Protein AF-A0A660Z4I6-F1 (afdb_monomer)

Nearest PDB structures (foldseek):
  5xam-assembly2_B  TM=6.476E-01  e=8.095E-02  Deinococcus radiodurans R1 = ATCC 13939 = DSM 20539
  8jrb-assembly2_B  TM=4.035E-01  e=1.437E+00  Aquifex pyrophilus
  3onq-assembly3_D  TM=4.236E-01  e=2.865E+00  Bifidobacterium adolescentis ATCC 15703
  6xr5-assembly4_F  TM=4.825E-01  e=3.405E+00  Cryptococcus neoformans H99
  8a6x-assembly1_B  TM=2.446E-01  e=5.394E+00  Pseudomonas putida KT2440

Solvent-accessible surface area (backbone atoms only — not comparable to full-atom values): 14074 Å² total; per-residue (Å²): 112,69,68,61,53,52,52,51,52,52,52,52,51,52,51,52,49,49,52,60,63,45,44,29,36,55,51,35,53,52,53,52,53,55,51,52,52,50,50,53,50,50,49,53,47,49,52,70,76,44,76,84,60,53,71,70,58,53,50,54,54,50,49,58,51,50,53,49,57,52,66,72,36,68,63,56,57,58,22,56,73,56,29,78,83,62,49,50,88,72,53,34,54,47,78,48,80,46,71,56,67,54,64,63,49,50,62,69,65,33,49,81,76,47,72,67,54,52,52,49,47,54,50,19,49,58,51,30,72,78,46,76,58,48,46,68,58,47,35,52,51,56,28,55,76,70,73,45,63,53,30,72,36,42,79,43,90,87,53,55,54,70,62,44,49,51,53,53,47,51,54,44,48,50,51,44,53,50,50,51,51,53,51,48,60,54,44,60,75,70,67,53,88,64,68,47,78,42,81,45,81,66,46,31,34,40,39,36,36,36,61,52,88,55,59,68,60,53,48,48,63,73,67,52,79,87,77,86,77,92,71,88,78,79,79,84,91,73,82,79,86,82,130

Mean predicted aligned error: 11.61 Å

Radius of gyration: 27.76 Å; Cα contacts (8 Å, |Δi|>4): 210; chains: 1; bounding box: 56×91×64 Å

Structure (mmCIF, N/CA/C/O backbone):
data_AF-A0A660Z4I6-F1
#
_entry.id   AF-A0A660Z4I6-F1
#
loop_
_atom_site.group_PDB
_atom_site.id
_atom_site.type_symbol
_atom_site.label_atom_id
_atom_site.label_alt_id
_atom_site.label_comp_id
_atom_site.label_asym_id
_atom_site.label_entity_id
_atom_site.label_seq_id
_atom_site.pdbx_PDB_ins_code
_atom_site.Cartn_x
_atom_site.Cartn_y
_atom_site.Cartn_z
_atom_site.occupancy
_atom_site.B_iso_or_equiv
_atom_site.auth_seq_id
_atom_site.auth_comp_id
_atom_site.auth_asym_id
_atom_site.auth_atom_id
_atom_site.pdbx_PDB_model_num
ATOM 1 N N . MET A 1 1 ? 28.008 -49.253 -23.355 1.00 60.81 1 MET A N 1
ATOM 2 C CA . MET A 1 1 ? 27.796 -48.226 -24.412 1.00 60.81 1 MET A CA 1
ATOM 3 C C . MET A 1 1 ? 26.421 -47.552 -24.376 1.00 60.81 1 MET A C 1
ATOM 5 O O . MET A 1 1 ? 26.381 -46.342 -24.562 1.00 60.81 1 MET A O 1
ATOM 9 N N . LYS A 1 2 ? 25.304 -48.267 -24.144 1.00 69.38 2 LYS A N 1
ATOM 10 C CA . LYS A 1 2 ? 23.955 -47.654 -24.099 1.00 69.38 2 LYS A CA 1
ATOM 11 C C . LYS A 1 2 ? 23.787 -46.612 -22.981 1.00 69.38 2 LYS A C 1
ATOM 13 O O . LYS A 1 2 ? 23.269 -45.536 -23.249 1.00 69.38 2 LYS A O 1
ATOM 18 N N . GLU A 1 3 ? 24.310 -46.875 -21.783 1.00 77.38 3 GLU A N 1
ATOM 19 C CA . GLU A 1 3 ? 24.228 -45.926 -20.658 1.00 77.38 3 GLU A CA 1
ATOM 20 C C . GLU A 1 3 ? 24.979 -44.612 -20.910 1.00 77.38 3 GLU A C 1
ATOM 22 O O . GLU A 1 3 ? 24.492 -43.539 -20.565 1.00 77.38 3 GLU A O 1
ATOM 27 N N . PHE A 1 4 ? 26.139 -44.675 -21.569 1.00 78.56 4 PHE A N 1
ATOM 28 C CA . PHE A 1 4 ? 26.930 -43.484 -21.885 1.00 78.56 4 PHE A CA 1
ATOM 29 C C . PHE A 1 4 ? 26.221 -42.593 -22.914 1.00 78.56 4 PHE A C 1
ATOM 31 O O . PHE A 1 4 ? 26.181 -41.377 -22.762 1.00 78.56 4 PHE A O 1
ATOM 38 N N . ARG A 1 5 ? 25.588 -43.201 -23.927 1.00 84.12 5 ARG A N 1
ATOM 39 C CA . ARG A 1 5 ? 24.781 -42.478 -24.923 1.00 84.12 5 ARG A CA 1
ATOM 40 C C . ARG A 1 5 ? 23.538 -41.842 -24.298 1.00 84.12 5 ARG A C 1
ATOM 42 O O . ARG A 1 5 ? 23.217 -40.712 -24.636 1.00 84.12 5 ARG A O 1
ATOM 49 N N . PHE A 1 6 ? 22.884 -42.528 -23.359 1.00 86.25 6 PHE A N 1
ATOM 50 C CA . PHE A 1 6 ? 21.730 -41.985 -22.640 1.00 86.25 6 PHE A CA 1
ATOM 51 C C . PHE A 1 6 ? 22.099 -40.768 -21.778 1.00 86.25 6 PHE A C 1
ATOM 53 O O . PHE A 1 6 ? 21.434 -39.738 -21.856 1.00 86.25 6 PHE A O 1
ATOM 60 N N . ARG A 1 7 ? 23.208 -40.840 -21.026 1.00 86.00 7 ARG A N 1
ATOM 61 C CA . ARG A 1 7 ? 23.727 -39.688 -20.266 1.00 86.00 7 ARG A CA 1
ATOM 62 C C . ARG A 1 7 ? 24.092 -38.517 -21.179 1.00 86.00 7 ARG A C 1
ATOM 64 O O . ARG A 1 7 ? 23.785 -37.378 -20.850 1.00 86.00 7 ARG A O 1
ATOM 71 N N . LEU A 1 8 ? 24.695 -38.792 -22.336 1.00 88.56 8 LEU A N 1
ATOM 72 C CA . LEU A 1 8 ? 25.073 -37.756 -23.297 1.00 88.56 8 LEU A CA 1
ATOM 73 C C . LEU A 1 8 ? 23.845 -37.063 -23.912 1.00 88.56 8 LEU A C 1
ATOM 75 O O . LEU A 1 8 ? 23.830 -35.842 -24.018 1.00 88.56 8 LEU A O 1
ATOM 79 N N . ILE A 1 9 ? 22.788 -37.817 -24.230 1.00 90.69 9 ILE A N 1
ATOM 80 C CA . ILE A 1 9 ? 21.506 -37.260 -24.697 1.00 90.69 9 ILE A CA 1
ATOM 81 C C . ILE A 1 9 ? 20.858 -36.388 -23.614 1.00 90.69 9 ILE A C 1
ATOM 83 O O . ILE A 1 9 ? 20.383 -35.300 -23.926 1.00 90.69 9 ILE A O 1
ATOM 87 N N . LEU A 1 10 ? 20.876 -36.818 -22.347 1.00 91.62 10 LEU A N 1
ATOM 88 C CA . LEU A 1 10 ? 20.351 -36.023 -21.230 1.00 91.62 10 LEU A CA 1
ATOM 89 C C . LEU A 1 10 ? 21.110 -34.706 -21.042 1.00 91.62 10 LEU A C 1
ATOM 91 O O . LEU A 1 10 ? 20.483 -33.665 -20.869 1.00 91.62 10 LEU A O 1
ATOM 95 N N . ILE A 1 11 ? 22.444 -34.736 -21.110 1.00 90.25 11 ILE A N 1
ATOM 96 C CA . ILE A 1 11 ? 23.277 -33.532 -20.981 1.00 90.25 11 ILE A CA 1
ATOM 97 C C . ILE A 1 11 ? 23.000 -32.564 -22.135 1.00 90.25 11 ILE A C 1
ATOM 99 O O . ILE A 1 11 ? 22.763 -31.383 -21.898 1.00 90.25 11 ILE A O 1
ATOM 103 N N . VAL A 1 12 ? 22.972 -33.056 -23.377 1.00 94.00 12 VAL A N 1
ATOM 104 C CA . VAL A 1 12 ? 22.670 -32.219 -24.550 1.00 94.00 12 VAL A CA 1
ATOM 105 C C . VAL A 1 12 ? 21.249 -31.657 -24.472 1.00 94.00 12 VAL A C 1
ATOM 107 O O . VAL A 1 12 ? 21.050 -30.479 -24.758 1.00 94.00 12 VAL A O 1
ATOM 110 N N . GLY A 1 13 ? 20.276 -32.455 -24.025 1.00 94.62 13 GLY A N 1
ATOM 111 C CA . GLY A 1 13 ? 18.904 -32.001 -23.796 1.00 94.62 13 GLY A CA 1
ATOM 112 C C . GLY A 1 13 ? 18.814 -30.901 -22.736 1.00 94.62 13 GLY A C 1
ATOM 113 O O . GLY A 1 13 ? 18.145 -29.896 -22.959 1.00 94.62 13 GLY A O 1
ATOM 114 N N . ALA A 1 14 ? 19.535 -31.043 -21.620 1.00 92.69 14 ALA A N 1
ATOM 115 C CA . ALA A 1 14 ? 19.591 -30.029 -20.568 1.00 92.69 14 ALA A CA 1
ATOM 116 C C . ALA A 1 14 ? 20.260 -28.728 -21.046 1.00 92.69 14 ALA A C 1
ATOM 118 O O . ALA A 1 14 ? 19.764 -27.643 -20.750 1.00 92.69 14 ALA A O 1
ATOM 119 N N . ILE A 1 15 ? 21.340 -28.823 -21.831 1.00 93.94 15 ILE A N 1
ATOM 120 C CA . ILE A 1 15 ? 22.010 -27.656 -22.427 1.00 93.94 15 ILE A CA 1
ATOM 121 C C . ILE A 1 15 ? 21.086 -26.956 -23.430 1.00 93.94 15 ILE A C 1
ATOM 123 O O . ILE A 1 15 ? 20.947 -25.735 -23.385 1.00 93.94 15 ILE A O 1
ATOM 127 N N . ALA A 1 16 ? 20.417 -27.710 -24.307 1.00 94.00 16 ALA A N 1
ATOM 128 C CA . ALA A 1 16 ? 19.469 -27.152 -25.269 1.00 94.00 16 ALA A CA 1
ATOM 129 C C . ALA A 1 16 ? 18.295 -26.450 -24.566 1.00 94.00 16 ALA A C 1
ATOM 131 O O . ALA A 1 16 ? 17.907 -25.351 -24.961 1.00 94.00 16 ALA A O 1
ATOM 132 N N . LEU A 1 17 ? 17.777 -27.043 -23.486 1.00 92.56 17 LEU A N 1
ATOM 133 C CA . LEU A 1 17 ? 16.738 -26.437 -22.655 1.00 92.56 17 LEU A CA 1
ATOM 134 C C . LEU A 1 17 ? 17.231 -25.153 -21.972 1.00 92.56 17 LEU A C 1
ATOM 136 O O . LEU A 1 17 ? 16.516 -24.155 -21.969 1.00 92.56 17 LEU A O 1
ATOM 140 N N . ALA A 1 18 ? 18.455 -25.149 -21.438 1.00 90.44 18 ALA A N 1
ATOM 141 C CA . ALA A 1 18 ? 19.042 -23.964 -20.819 1.00 90.44 18 ALA A CA 1
ATOM 142 C C . ALA A 1 18 ? 19.196 -22.814 -21.828 1.00 90.44 18 ALA A C 1
ATOM 144 O O . ALA A 1 18 ? 18.789 -21.691 -21.538 1.00 90.44 18 ALA A O 1
ATOM 145 N N . ILE A 1 19 ? 19.706 -23.096 -23.034 1.00 93.06 19 ILE A N 1
ATOM 146 C CA . ILE A 1 19 ? 19.814 -22.105 -24.118 1.00 93.06 19 ILE A CA 1
ATOM 147 C C . ILE A 1 19 ? 18.428 -21.570 -24.495 1.00 93.06 19 ILE A C 1
ATOM 149 O O . ILE A 1 19 ? 18.257 -20.362 -24.650 1.00 93.06 19 ILE A O 1
ATOM 153 N N . TYR A 1 20 ? 17.426 -22.447 -24.593 1.00 91.69 20 TYR A N 1
ATOM 154 C CA . TYR A 1 20 ? 16.050 -22.054 -24.894 1.00 91.69 20 TYR A CA 1
ATOM 155 C C . TYR A 1 20 ? 15.454 -21.124 -23.822 1.00 91.69 20 TYR A C 1
ATOM 157 O O . TYR A 1 20 ? 14.826 -20.122 -24.164 1.00 91.69 20 TYR A O 1
ATOM 165 N N . LEU A 1 21 ? 15.686 -21.412 -22.537 1.00 89.25 21 LEU A N 1
ATOM 166 C CA . LEU A 1 21 ? 15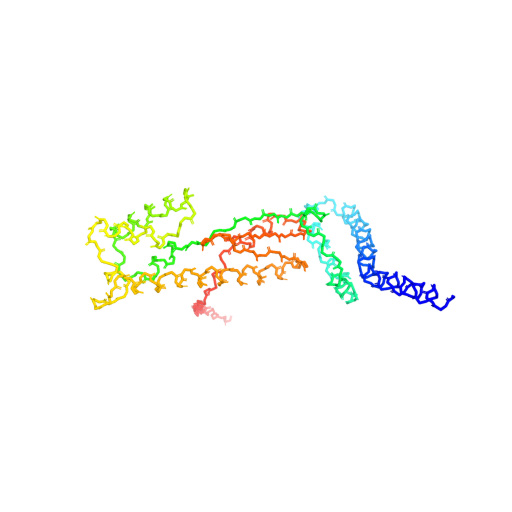.211 -20.585 -21.421 1.00 89.25 21 LEU A CA 1
ATOM 167 C C . LEU A 1 21 ? 15.962 -19.247 -21.298 1.00 89.25 21 LEU A C 1
ATOM 169 O O . LEU A 1 21 ? 15.368 -18.259 -20.878 1.00 89.25 21 LEU A O 1
ATOM 173 N N . LEU A 1 22 ? 17.241 -19.189 -21.684 1.00 90.19 22 LEU A N 1
ATOM 174 C CA . LEU A 1 22 ? 18.061 -17.967 -21.653 1.00 90.19 22 LEU A CA 1
ATOM 175 C C . LEU A 1 22 ? 17.865 -17.058 -22.874 1.00 90.19 22 LEU A C 1
ATOM 177 O O . LEU A 1 22 ? 18.112 -15.854 -22.791 1.00 90.19 22 LEU A O 1
ATOM 181 N N . TYR A 1 23 ? 17.407 -17.610 -23.999 1.00 91.06 23 TYR A N 1
ATOM 182 C CA . TYR A 1 23 ? 17.168 -16.866 -25.233 1.00 91.06 23 TYR A CA 1
ATOM 183 C C . TYR A 1 23 ? 16.310 -15.591 -25.074 1.00 91.06 23 TYR A C 1
ATOM 185 O O . TYR A 1 23 ? 16.721 -14.562 -25.615 1.00 91.06 23 TYR A O 1
ATOM 193 N N . PRO A 1 24 ? 15.161 -15.578 -24.360 1.00 90.69 24 PRO A N 1
ATOM 194 C CA . PRO A 1 24 ? 14.383 -14.348 -24.183 1.00 90.69 24 PRO A CA 1
ATOM 195 C C . PRO A 1 24 ? 15.165 -13.247 -23.460 1.00 90.69 24 PRO A C 1
ATOM 197 O O . PRO A 1 24 ? 15.110 -12.100 -23.892 1.00 90.69 24 PRO A O 1
ATOM 200 N N . THR A 1 25 ? 15.951 -13.599 -22.440 1.00 87.12 25 THR A N 1
ATOM 201 C CA . THR A 1 25 ? 16.812 -12.653 -21.713 1.00 87.12 25 THR A CA 1
ATOM 202 C C . THR A 1 25 ? 17.885 -12.057 -22.619 1.00 87.12 25 THR A C 1
ATOM 204 O O . THR A 1 25 ? 18.122 -10.853 -22.595 1.00 87.12 25 THR A O 1
ATOM 207 N N . TYR A 1 26 ? 18.516 -12.883 -23.458 1.00 88.00 26 TYR A N 1
ATOM 208 C CA . TYR A 1 26 ? 19.503 -12.400 -24.422 1.00 88.00 26 TYR A CA 1
ATOM 209 C C . TYR A 1 26 ? 18.877 -11.476 -25.477 1.00 88.00 26 TYR A C 1
ATOM 211 O O . TYR A 1 26 ? 19.461 -10.449 -25.812 1.00 88.00 26 TYR A O 1
ATOM 219 N N . ALA A 1 27 ? 17.690 -11.818 -25.984 1.00 87.25 27 ALA A N 1
ATOM 220 C CA . ALA A 1 27 ? 16.983 -10.999 -26.965 1.00 87.25 27 ALA A CA 1
ATOM 221 C C . ALA A 1 27 ? 16.573 -9.632 -26.387 1.00 87.25 27 ALA A C 1
ATOM 223 O O . ALA A 1 27 ? 16.851 -8.613 -27.013 1.00 87.25 27 ALA A O 1
ATOM 224 N N . ASP A 1 28 ? 15.991 -9.597 -25.181 1.00 84.88 28 ASP A N 1
ATOM 225 C CA . ASP A 1 28 ? 15.643 -8.345 -24.483 1.00 84.88 28 ASP A CA 1
ATOM 226 C C . ASP A 1 28 ? 16.876 -7.457 -24.249 1.00 84.88 28 ASP A C 1
ATOM 228 O O . ASP A 1 28 ? 16.827 -6.254 -24.496 1.00 84.88 28 ASP A O 1
ATOM 232 N N . TYR A 1 29 ? 18.016 -8.052 -23.877 1.00 84.38 29 TYR A N 1
ATOM 233 C CA . TYR A 1 29 ? 19.276 -7.321 -23.726 1.00 84.38 29 TYR A CA 1
ATOM 234 C C . TYR A 1 29 ? 19.736 -6.642 -25.029 1.00 84.38 29 TYR A C 1
ATOM 236 O O . TYR A 1 29 ? 20.198 -5.499 -24.998 1.00 84.38 29 TYR A O 1
ATOM 244 N N . GLN A 1 30 ? 19.606 -7.314 -26.180 1.00 86.19 30 GLN A N 1
ATOM 245 C CA . GLN A 1 30 ? 19.960 -6.712 -27.471 1.00 86.19 30 GLN A CA 1
ATOM 246 C C . GLN A 1 30 ? 19.008 -5.571 -27.842 1.00 86.19 30 GLN A C 1
ATOM 248 O O . GLN A 1 30 ? 19.478 -4.491 -28.198 1.00 86.19 30 GLN A O 1
ATOM 253 N N . TYR A 1 31 ? 17.694 -5.769 -27.683 1.00 84.75 31 TYR A N 1
ATOM 254 C CA . TYR A 1 31 ? 16.706 -4.720 -27.956 1.00 84.75 31 TYR A CA 1
ATOM 255 C C . TYR A 1 31 ? 16.918 -3.486 -27.076 1.00 84.75 31 TYR A C 1
ATOM 257 O O . TYR A 1 31 ? 16.918 -2.367 -27.583 1.00 84.75 31 TYR A O 1
ATOM 265 N N . GLY A 1 32 ? 17.172 -3.676 -25.776 1.00 80.62 32 GLY A N 1
ATOM 266 C CA . GLY A 1 32 ? 17.476 -2.570 -24.865 1.00 80.62 32 GLY A CA 1
ATOM 267 C C . GLY A 1 32 ? 18.691 -1.758 -25.322 1.00 80.62 32 GLY A C 1
ATOM 268 O O . GLY A 1 32 ? 18.649 -0.530 -25.343 1.00 80.62 32 GLY A O 1
ATOM 269 N N . LYS A 1 33 ? 19.749 -2.431 -25.788 1.00 82.56 33 LYS A N 1
ATOM 270 C CA . LYS A 1 33 ? 20.954 -1.768 -26.304 1.00 82.56 33 LYS A CA 1
ATOM 271 C C . LYS A 1 33 ? 20.688 -0.950 -27.575 1.00 82.56 33 LYS A C 1
ATOM 273 O O . LYS A 1 33 ? 21.251 0.136 -27.720 1.00 82.56 33 LYS A O 1
ATOM 278 N N . GLU A 1 34 ? 19.863 -1.455 -28.491 1.00 83.12 34 GLU A N 1
ATOM 279 C CA . GLU A 1 34 ? 19.478 -0.750 -29.725 1.00 83.12 34 GLU A CA 1
ATOM 280 C C . GLU A 1 34 ? 18.617 0.491 -29.434 1.00 83.12 34 GLU A C 1
ATOM 282 O O . GLU A 1 34 ? 18.856 1.567 -29.999 1.00 83.12 34 GLU A O 1
ATOM 287 N N . ILE A 1 35 ? 17.661 0.367 -28.506 1.00 82.94 35 ILE A N 1
ATOM 288 C CA . ILE A 1 35 ? 16.819 1.480 -28.047 1.00 82.94 35 ILE A CA 1
ATOM 289 C C . ILE A 1 35 ? 17.692 2.563 -27.407 1.00 82.94 35 ILE A C 1
ATOM 291 O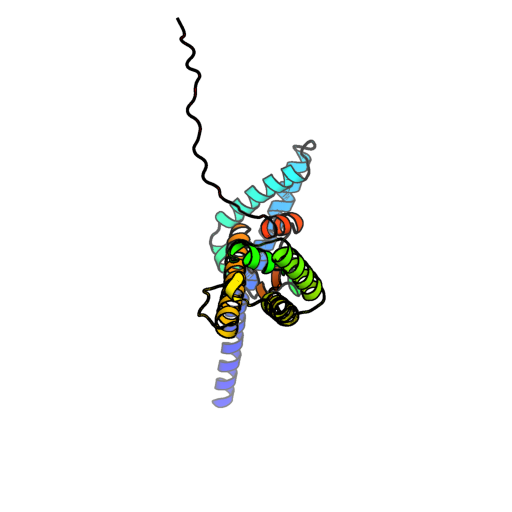 O . ILE A 1 35 ? 17.634 3.719 -27.829 1.00 82.94 35 ILE A O 1
ATOM 295 N N . ASP A 1 36 ? 18.580 2.195 -26.481 1.00 81.12 36 ASP A N 1
ATOM 296 C CA . ASP A 1 36 ? 19.487 3.134 -25.810 1.00 81.12 36 ASP A CA 1
ATOM 297 C C . ASP A 1 36 ? 20.381 3.900 -26.793 1.00 81.12 36 ASP A C 1
ATOM 299 O O . ASP A 1 36 ? 20.639 5.095 -26.624 1.00 81.12 36 ASP A O 1
ATOM 303 N N . GLN A 1 37 ? 20.883 3.228 -27.832 1.00 84.38 37 GLN A N 1
ATOM 304 C CA . GLN A 1 37 ? 21.687 3.872 -28.874 1.00 84.38 37 GLN A CA 1
ATOM 305 C C . GLN A 1 37 ? 20.864 4.873 -29.691 1.00 84.38 37 GLN A C 1
ATOM 307 O O . GLN A 1 37 ? 21.337 5.980 -29.983 1.00 84.38 37 GLN A O 1
ATOM 312 N N . THR A 1 38 ? 19.624 4.513 -30.015 1.00 83.06 38 THR A N 1
ATOM 313 C CA . THR A 1 38 ? 18.695 5.371 -30.759 1.00 83.06 38 THR A CA 1
ATOM 314 C C . THR A 1 38 ? 18.304 6.597 -29.936 1.00 83.06 38 THR A C 1
ATOM 316 O O . THR A 1 38 ? 18.369 7.723 -30.436 1.00 83.06 38 THR A O 1
ATOM 319 N N . LEU A 1 39 ? 17.995 6.410 -28.650 1.00 81.75 39 LEU A N 1
ATOM 320 C CA . LEU A 1 39 ? 17.674 7.492 -27.719 1.00 81.75 39 LEU A CA 1
ATOM 321 C C . LEU A 1 39 ? 18.870 8.415 -27.477 1.00 81.75 39 LEU A C 1
ATOM 323 O O . LEU A 1 39 ? 18.703 9.632 -27.489 1.00 81.75 39 LEU A O 1
ATOM 327 N N . LYS A 1 40 ? 20.093 7.885 -27.337 1.00 85.19 40 LYS A N 1
ATOM 328 C CA . LYS A 1 40 ? 21.312 8.713 -27.220 1.00 85.19 40 LYS A CA 1
ATOM 329 C C . LYS A 1 40 ? 21.552 9.566 -28.461 1.00 85.19 40 LYS A C 1
ATOM 331 O O . LYS A 1 40 ? 21.910 10.738 -28.334 1.00 85.19 40 LYS A O 1
ATOM 336 N N . THR A 1 41 ? 21.335 8.997 -29.645 1.00 86.69 41 THR A N 1
ATOM 337 C CA . THR A 1 41 ? 21.466 9.721 -30.917 1.00 86.69 41 THR A CA 1
ATOM 338 C C . THR A 1 41 ? 20.422 10.830 -31.011 1.00 86.69 41 THR A C 1
ATOM 340 O O . THR A 1 41 ? 20.783 11.992 -31.186 1.00 86.69 41 THR A O 1
ATOM 343 N N . LYS A 1 42 ? 19.147 10.508 -30.762 1.00 84.44 42 LYS A N 1
ATOM 344 C CA . LYS A 1 42 ? 18.053 11.488 -30.782 1.00 84.44 42 LYS A CA 1
ATOM 345 C C . LYS A 1 42 ? 18.186 12.562 -29.706 1.00 84.44 42 LYS A C 1
ATOM 347 O O . LYS A 1 42 ? 17.923 13.724 -29.987 1.00 84.44 42 LYS A O 1
ATOM 352 N N . LYS A 1 43 ? 18.664 12.224 -28.504 1.00 83.44 43 LYS A N 1
ATOM 353 C CA . LYS A 1 43 ? 18.969 13.205 -27.449 1.00 83.44 43 LYS A CA 1
ATOM 354 C C . LYS A 1 43 ? 20.010 14.207 -27.934 1.00 83.44 43 LYS A C 1
ATOM 356 O O . LYS A 1 43 ? 19.813 15.409 -27.797 1.00 83.44 43 LYS A O 1
ATOM 361 N N . LYS A 1 44 ? 21.094 13.721 -28.547 1.00 82.25 44 LYS A N 1
ATOM 362 C CA . LYS A 1 44 ? 22.149 14.576 -29.103 1.00 82.25 44 LYS A CA 1
ATOM 363 C C . LYS A 1 44 ? 21.628 15.468 -30.235 1.00 82.25 44 LYS A C 1
ATOM 365 O O . LYS A 1 44 ? 22.004 16.636 -30.279 1.00 82.25 44 LYS A O 1
ATOM 370 N N . GLU A 1 45 ? 20.761 14.951 -31.105 1.00 82.50 45 GLU A N 1
ATOM 371 C CA . GLU A 1 45 ? 20.098 15.734 -32.159 1.00 82.50 45 GLU A CA 1
ATOM 372 C C . GLU A 1 45 ? 19.205 16.835 -31.568 1.00 82.50 45 GLU A C 1
ATOM 374 O O . GLU A 1 45 ? 19.400 18.004 -31.887 1.00 82.50 45 GLU A O 1
ATOM 379 N N . ILE A 1 46 ? 18.302 16.494 -30.641 1.00 79.00 46 ILE A N 1
ATOM 380 C CA . ILE A 1 46 ? 17.368 17.445 -30.011 1.00 79.00 46 ILE A CA 1
ATOM 381 C C . ILE A 1 46 ? 18.129 18.551 -29.271 1.00 79.00 46 ILE A C 1
ATOM 383 O O . ILE A 1 46 ? 17.854 19.731 -29.477 1.00 79.00 46 ILE A O 1
ATOM 387 N N . THR A 1 47 ? 19.136 18.195 -28.467 1.00 75.56 47 THR A N 1
ATOM 388 C CA . THR A 1 47 ? 19.952 19.178 -27.734 1.00 75.56 47 THR A CA 1
ATOM 389 C C . THR A 1 47 ? 20.793 20.060 -28.665 1.00 75.56 47 THR A C 1
ATOM 391 O O . THR A 1 47 ? 21.036 21.218 -28.339 1.00 75.56 47 THR A O 1
ATOM 394 N N . SER A 1 48 ? 21.221 19.553 -29.828 1.00 76.19 48 SER A N 1
ATOM 395 C CA . SER A 1 48 ? 21.981 20.354 -30.804 1.00 76.19 48 SER A CA 1
ATOM 396 C C . SER A 1 48 ? 21.083 21.275 -31.635 1.00 76.19 48 SER A C 1
ATOM 398 O O . SER A 1 48 ? 21.513 22.358 -32.021 1.00 76.19 48 SER A O 1
ATOM 400 N N . SER A 1 49 ? 19.853 20.852 -31.935 1.00 74.44 49 SER A N 1
ATOM 401 C CA . SER A 1 49 ? 18.908 21.612 -32.762 1.00 74.44 49 SER A CA 1
ATOM 402 C C . SER A 1 49 ? 18.081 22.627 -31.973 1.00 74.44 49 SER A C 1
ATOM 404 O O . SER A 1 49 ? 17.616 23.600 -32.559 1.00 74.44 49 S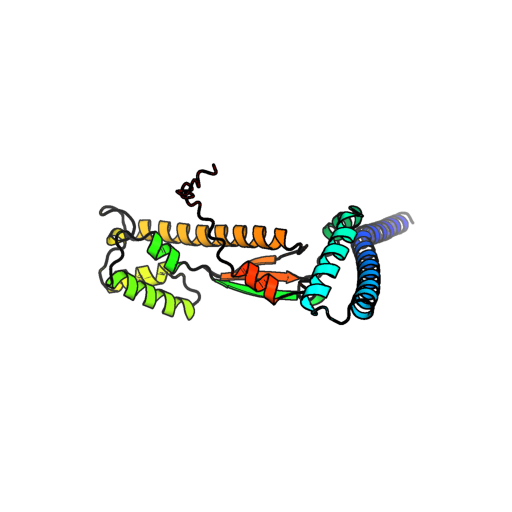ER A O 1
ATOM 406 N N . GLN A 1 50 ? 17.876 22.409 -30.671 1.00 74.00 50 GLN A N 1
ATOM 407 C CA . GLN A 1 50 ? 17.049 23.258 -29.808 1.00 74.00 50 GLN A CA 1
ATOM 408 C C . GLN A 1 50 ? 17.727 23.464 -28.437 1.00 74.00 50 GLN A C 1
ATOM 410 O O . GLN A 1 50 ? 17.314 22.867 -27.441 1.00 74.00 50 GLN A O 1
ATOM 415 N N . PRO A 1 51 ? 18.772 24.315 -28.361 1.00 72.19 51 PRO A N 1
ATOM 416 C CA . PRO A 1 51 ? 19.551 24.534 -27.135 1.00 72.19 51 PRO A CA 1
ATOM 417 C C . PRO A 1 51 ? 18.782 25.272 -26.025 1.00 72.19 51 PRO A C 1
ATOM 419 O O . PRO A 1 51 ? 19.241 25.335 -24.890 1.00 72.19 51 PRO A O 1
ATOM 422 N N . GLU A 1 52 ? 17.618 25.831 -26.348 1.00 73.50 52 GLU A N 1
ATOM 423 C CA . GLU A 1 52 ? 16.754 26.597 -25.445 1.00 73.50 52 GLU A CA 1
ATOM 424 C C . GLU A 1 52 ? 15.685 25.758 -24.722 1.00 73.50 52 GLU A C 1
ATOM 426 O O . GLU A 1 52 ? 14.975 26.266 -23.853 1.00 73.50 52 GLU A O 1
ATOM 431 N N . LEU A 1 53 ? 15.604 24.456 -25.014 1.00 71.62 53 LEU A N 1
ATOM 432 C CA . LEU A 1 53 ? 14.769 23.526 -24.258 1.00 71.62 53 LEU A CA 1
ATOM 433 C C . LEU A 1 53 ? 15.364 23.235 -22.877 1.00 71.62 53 LEU A C 1
ATOM 435 O O . LEU A 1 53 ? 16.552 22.952 -22.721 1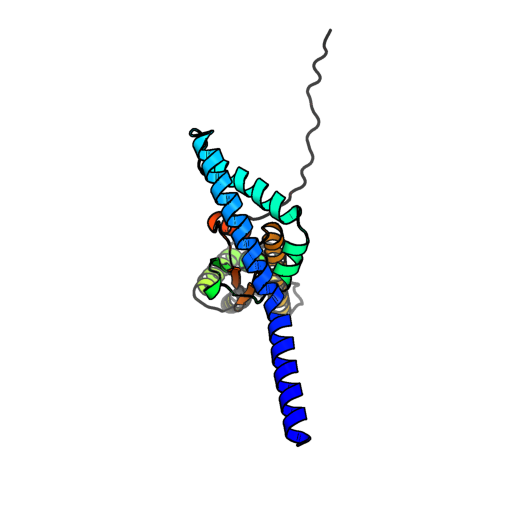.00 71.62 53 LEU A O 1
ATOM 439 N N . THR A 1 54 ? 14.500 23.207 -21.867 1.00 78.00 54 THR A N 1
ATOM 440 C CA . THR A 1 54 ? 14.866 22.693 -20.542 1.00 78.00 54 THR A CA 1
ATOM 441 C C . THR A 1 54 ? 15.070 21.176 -20.587 1.00 78.00 54 THR A C 1
ATOM 443 O O . THR A 1 54 ? 14.412 20.473 -21.359 1.00 78.00 54 THR A O 1
ATOM 446 N N . ASN A 1 55 ? 15.935 20.644 -19.716 1.00 74.25 55 ASN A N 1
ATOM 447 C CA . ASN A 1 55 ? 16.212 19.201 -19.639 1.00 74.25 55 ASN A CA 1
ATOM 448 C C . ASN A 1 55 ? 14.929 18.360 -19.518 1.00 74.25 55 ASN A C 1
ATOM 450 O O . ASN A 1 55 ? 14.796 17.355 -20.207 1.00 74.25 55 ASN A O 1
ATOM 454 N N . THR A 1 56 ? 13.945 18.826 -18.742 1.00 72.62 56 THR A N 1
ATOM 455 C CA . THR A 1 56 ? 12.644 18.163 -18.561 1.00 72.62 56 THR A CA 1
ATOM 456 C C . THR A 1 56 ? 11.820 18.081 -19.851 1.00 72.62 56 THR A C 1
ATOM 458 O O . THR A 1 56 ? 11.091 17.113 -20.058 1.00 72.62 56 THR A O 1
ATOM 461 N N . GLN A 1 57 ? 11.912 19.074 -20.741 1.00 76.62 57 GLN A N 1
ATOM 462 C CA . GLN A 1 57 ? 11.209 19.042 -22.030 1.00 76.62 57 GLN A CA 1
ATOM 463 C C . GLN A 1 57 ? 11.869 18.059 -23.001 1.00 76.62 57 GLN A C 1
ATOM 465 O O . GLN A 1 57 ? 11.167 17.313 -23.681 1.00 76.62 57 GLN A O 1
ATOM 470 N N . VAL A 1 58 ? 13.205 18.012 -23.021 1.00 77.88 58 VAL A N 1
ATOM 471 C CA . VAL A 1 58 ? 13.959 17.030 -23.816 1.00 77.88 58 VAL A CA 1
ATOM 472 C C . VAL A 1 58 ? 13.652 15.606 -23.347 1.00 77.88 58 VAL A C 1
ATOM 474 O O . VAL A 1 58 ? 13.437 14.723 -24.172 1.00 77.88 58 VAL A O 1
ATOM 477 N N . GLU A 1 59 ? 13.572 15.385 -22.034 1.00 78.62 59 GLU A N 1
ATOM 478 C CA . GLU A 1 59 ? 13.254 14.078 -21.445 1.00 78.62 59 GLU A CA 1
ATOM 479 C C . GLU A 1 59 ? 11.851 13.595 -21.834 1.00 78.62 59 GLU A C 1
ATOM 481 O O . GLU A 1 59 ? 11.705 12.466 -22.293 1.00 78.62 59 GLU A O 1
ATOM 486 N N . LYS A 1 60 ? 10.841 14.475 -21.790 1.00 79.12 60 LYS A N 1
ATOM 487 C CA . LYS A 1 60 ? 9.478 14.152 -22.253 1.00 79.12 60 LYS A CA 1
ATOM 488 C C . LYS A 1 60 ? 9.408 13.815 -23.745 1.00 79.12 60 LYS A C 1
ATOM 490 O O . LYS A 1 60 ? 8.624 12.963 -24.148 1.00 79.12 60 LYS A O 1
ATOM 495 N N . MET A 1 61 ? 10.208 14.472 -24.588 1.00 78.12 61 MET A N 1
ATOM 496 C CA . MET A 1 61 ? 10.264 14.136 -26.017 1.00 78.12 61 MET A CA 1
ATOM 497 C C . MET A 1 61 ? 10.922 12.775 -26.255 1.00 78.12 61 MET A C 1
ATOM 499 O O . MET A 1 61 ? 10.476 12.019 -27.118 1.00 78.12 61 MET A O 1
ATOM 503 N N . LEU A 1 62 ? 11.969 12.457 -25.491 1.00 80.62 62 LEU A N 1
ATOM 504 C CA . LEU A 1 62 ? 12.623 11.150 -25.542 1.00 80.62 62 LEU A CA 1
ATOM 505 C C . LEU A 1 62 ? 11.698 10.032 -25.059 1.00 80.62 62 LEU A C 1
ATOM 507 O O . LEU A 1 62 ? 11.711 8.968 -25.662 1.00 80.62 62 LEU A O 1
ATOM 511 N N . GLU A 1 63 ? 10.856 10.297 -24.061 1.00 77.50 63 GLU A N 1
ATOM 512 C CA . GLU A 1 63 ? 9.841 9.362 -23.562 1.00 77.50 63 GLU A CA 1
ATOM 513 C C . GLU A 1 63 ? 8.820 8.986 -24.647 1.00 77.50 63 GLU A C 1
ATOM 515 O O . GLU A 1 63 ? 8.582 7.807 -24.887 1.00 77.50 63 GLU A O 1
ATOM 520 N N . VAL A 1 64 ? 8.288 9.965 -25.390 1.00 81.31 64 VAL A N 1
ATOM 521 C CA . VAL A 1 64 ? 7.362 9.695 -26.512 1.00 81.31 64 VAL A CA 1
ATOM 522 C C . VAL A 1 64 ? 8.037 8.874 -27.614 1.00 81.31 64 VAL A C 1
ATOM 524 O O . VAL A 1 64 ? 7.417 8.015 -28.242 1.00 81.31 64 VAL A O 1
ATOM 527 N N . ILE A 1 65 ? 9.320 9.133 -27.867 1.00 82.75 65 ILE A N 1
ATOM 528 C CA . ILE A 1 65 ? 10.103 8.378 -28.846 1.00 82.75 65 ILE A CA 1
ATOM 529 C C . ILE A 1 65 ? 10.334 6.945 -28.358 1.00 82.75 65 ILE A C 1
ATOM 531 O O . ILE A 1 65 ? 10.177 6.016 -29.145 1.00 82.75 65 ILE A O 1
ATOM 535 N N . GLU A 1 66 ? 10.708 6.761 -27.093 1.00 80.56 66 GLU A N 1
ATOM 536 C CA . GLU A 1 66 ? 10.917 5.446 -26.486 1.00 80.56 66 GLU A CA 1
ATOM 537 C C . GLU A 1 66 ? 9.635 4.613 -26.529 1.00 80.56 66 GLU A C 1
ATOM 539 O O . GLU A 1 66 ? 9.657 3.486 -27.021 1.00 80.56 66 GLU A O 1
ATOM 544 N N . ASP A 1 67 ? 8.507 5.192 -26.123 1.00 79.44 67 ASP A N 1
ATOM 545 C CA . ASP A 1 67 ? 7.206 4.525 -26.153 1.00 79.44 67 ASP A CA 1
ATOM 546 C C . ASP A 1 67 ? 6.792 4.150 -27.586 1.00 79.44 67 ASP A C 1
ATOM 548 O O . ASP A 1 67 ? 6.309 3.045 -27.849 1.00 79.44 67 ASP A O 1
ATOM 552 N N . SER A 1 68 ? 7.092 5.015 -28.563 1.00 81.69 68 SER A N 1
ATOM 553 C CA . SER A 1 68 ? 6.893 4.707 -29.983 1.00 81.69 68 SER A CA 1
ATOM 554 C C . SER A 1 68 ? 7.749 3.522 -30.450 1.00 81.69 68 SER A C 1
ATOM 556 O O . SER A 1 68 ? 7.250 2.668 -31.184 1.00 81.69 68 SER A O 1
ATOM 558 N N . LEU A 1 69 ? 9.007 3.424 -30.004 1.00 80.75 69 LEU A N 1
ATOM 559 C CA . LEU A 1 69 ? 9.902 2.305 -30.329 1.00 80.75 69 LEU A CA 1
ATOM 560 C C . LEU A 1 69 ? 9.442 0.992 -29.681 1.00 80.75 69 LEU A C 1
ATOM 562 O O . LEU A 1 69 ? 9.480 -0.055 -30.330 1.00 80.75 69 LEU A O 1
ATOM 566 N N . LEU A 1 70 ? 8.977 1.048 -28.431 1.00 77.81 70 LEU A N 1
ATOM 567 C CA . LEU A 1 70 ? 8.444 -0.107 -27.706 1.00 77.81 70 LEU A CA 1
ATOM 568 C C . LEU A 1 70 ? 7.134 -0.606 -28.329 1.00 77.81 70 LEU A C 1
ATOM 570 O O . LEU A 1 70 ? 6.953 -1.811 -28.508 1.00 77.81 70 LEU A O 1
ATOM 574 N N . THR A 1 71 ? 6.250 0.311 -28.725 1.00 78.81 71 THR A N 1
ATOM 575 C CA . THR A 1 71 ? 4.953 -0.019 -29.336 1.00 78.81 71 THR A CA 1
ATOM 576 C C . THR A 1 71 ? 5.101 -0.499 -30.782 1.00 78.81 71 THR A C 1
ATOM 578 O O . THR A 1 71 ? 4.323 -1.338 -31.241 1.00 78.81 71 THR A O 1
ATOM 581 N N . ALA A 1 72 ? 6.116 -0.017 -31.509 1.00 82.62 72 ALA A N 1
ATOM 582 C CA . ALA A 1 72 ? 6.376 -0.416 -32.892 1.00 82.62 72 ALA A CA 1
ATOM 583 C C . ALA A 1 72 ? 6.735 -1.904 -33.037 1.00 82.62 72 ALA A C 1
ATOM 585 O O . ALA A 1 72 ? 6.497 -2.482 -34.100 1.00 82.62 72 ALA A O 1
ATOM 586 N N . ASN A 1 73 ? 7.291 -2.532 -31.994 1.00 81.00 73 ASN A N 1
ATOM 587 C CA . ASN A 1 73 ? 7.656 -3.941 -32.024 1.00 81.00 73 ASN A CA 1
ATOM 588 C C . ASN A 1 73 ? 7.078 -4.720 -30.822 1.00 81.00 73 ASN A C 1
ATOM 590 O O . ASN A 1 73 ? 7.699 -4.773 -29.757 1.00 81.00 73 ASN A O 1
ATOM 594 N N . PRO A 1 74 ? 5.939 -5.421 -30.998 1.00 80.62 74 PRO A N 1
ATOM 595 C CA . PRO A 1 74 ? 5.298 -6.179 -29.923 1.00 80.62 74 PRO A CA 1
ATOM 596 C C . PRO A 1 74 ? 6.137 -7.366 -29.419 1.00 80.62 74 PRO A C 1
ATOM 598 O O . PRO A 1 74 ? 5.844 -7.915 -28.352 1.00 80.62 74 PRO A O 1
ATOM 601 N N . ASP A 1 75 ? 7.177 -7.783 -30.149 1.00 82.69 75 ASP A N 1
ATOM 602 C CA . ASP A 1 75 ? 8.089 -8.822 -29.669 1.00 82.69 75 ASP A CA 1
ATOM 603 C C . ASP A 1 75 ? 8.976 -8.328 -28.524 1.00 82.69 75 ASP A C 1
ATOM 605 O O . ASP A 1 75 ? 9.345 -9.138 -27.673 1.00 82.69 75 ASP A O 1
ATOM 609 N N . ILE A 1 76 ? 9.255 -7.022 -28.433 1.00 79.81 76 ILE A N 1
ATOM 610 C CA . ILE A 1 76 ? 10.050 -6.452 -27.337 1.00 79.81 76 ILE A CA 1
ATOM 611 C C . ILE A 1 76 ? 9.338 -6.703 -26.005 1.00 79.81 76 ILE A C 1
ATOM 613 O O . ILE A 1 76 ? 9.919 -7.313 -25.109 1.00 79.81 76 ILE A O 1
ATOM 617 N N . GLY A 1 77 ? 8.048 -6.358 -25.909 1.00 75.19 77 GLY A N 1
ATOM 618 C CA . GLY A 1 77 ? 7.234 -6.619 -24.715 1.00 75.19 77 GLY A CA 1
ATOM 619 C C . GLY A 1 77 ? 7.184 -8.106 -24.345 1.00 75.19 77 GLY A C 1
ATOM 620 O O . GLY A 1 77 ? 7.483 -8.480 -23.212 1.00 75.19 77 GLY A O 1
ATOM 621 N N . LYS A 1 78 ? 6.929 -8.990 -25.321 1.00 81.94 78 LYS A N 1
ATOM 622 C CA . LYS A 1 78 ? 6.864 -10.448 -25.084 1.00 81.94 78 LYS A CA 1
ATOM 623 C C . LYS A 1 78 ? 8.183 -11.057 -24.608 1.00 81.94 78 LYS A C 1
ATOM 625 O O . LYS A 1 78 ? 8.174 -12.044 -23.869 1.00 81.94 78 LYS A O 1
ATOM 630 N N . LYS A 1 79 ? 9.325 -10.560 -25.094 1.00 84.19 79 LYS A N 1
ATOM 631 C CA . LYS A 1 79 ? 10.651 -11.032 -24.661 1.00 84.19 79 LYS A CA 1
ATOM 632 C C . LYS A 1 79 ? 10.984 -10.496 -23.278 1.00 84.19 79 LYS A C 1
ATOM 634 O O . LYS A 1 79 ? 11.479 -11.265 -22.456 1.00 84.19 79 LYS A O 1
ATOM 639 N N . ARG A 1 80 ? 10.614 -9.243 -23.013 1.00 80.25 80 ARG A N 1
ATOM 640 C CA . ARG A 1 80 ? 10.756 -8.590 -21.715 1.00 80.25 80 ARG A CA 1
ATOM 641 C C . ARG A 1 80 ? 9.959 -9.298 -20.617 1.00 80.25 80 ARG A C 1
ATOM 643 O O . ARG A 1 80 ? 10.500 -9.529 -19.549 1.00 80.25 80 ARG A O 1
ATOM 650 N N . GLU A 1 81 ? 8.743 -9.761 -20.900 1.00 79.25 81 GLU A N 1
ATOM 651 C CA . GLU A 1 81 ? 7.940 -10.563 -19.956 1.00 79.25 81 GLU A CA 1
ATOM 652 C C . GLU A 1 81 ? 8.540 -11.946 -19.642 1.00 79.25 81 GLU A C 1
ATOM 654 O O . GLU A 1 81 ? 8.329 -12.491 -18.559 1.00 79.25 81 GLU A O 1
ATOM 659 N N . LYS A 1 82 ? 9.268 -12.545 -20.595 1.00 84.06 82 LYS A N 1
ATOM 660 C CA . LYS A 1 82 ? 9.818 -13.910 -20.485 1.00 84.06 82 LYS A CA 1
ATOM 661 C C . LYS A 1 82 ? 11.275 -13.961 -20.026 1.00 84.06 82 LYS A C 1
ATOM 663 O O . LYS A 1 82 ? 11.830 -15.057 -19.930 1.00 84.06 82 LYS A O 1
ATOM 668 N N . ARG A 1 83 ? 11.916 -12.813 -19.809 1.00 83.94 83 ARG A N 1
ATOM 669 C CA . ARG A 1 83 ? 13.313 -12.751 -19.369 1.00 83.94 83 ARG A CA 1
ATOM 670 C C . ARG A 1 83 ? 13.456 -13.174 -17.906 1.00 83.94 83 ARG A C 1
ATOM 672 O O . ARG A 1 83 ? 12.491 -13.234 -17.146 1.00 83.94 83 ARG A O 1
ATOM 679 N N . ILE A 1 84 ? 14.693 -13.439 -17.505 1.00 85.31 84 ILE A N 1
ATOM 680 C CA . ILE A 1 84 ? 15.035 -13.652 -16.097 1.00 85.31 84 ILE A CA 1
ATOM 681 C C . ILE A 1 84 ? 14.905 -12.326 -15.346 1.00 85.31 84 ILE A C 1
ATOM 683 O O . ILE A 1 84 ? 15.512 -11.330 -15.736 1.00 85.31 84 ILE A O 1
ATOM 687 N N . LYS A 1 85 ? 14.161 -12.350 -14.240 1.00 79.69 85 LYS A N 1
ATOM 688 C CA . LYS A 1 85 ? 13.993 -11.204 -13.348 1.00 79.69 85 LYS A CA 1
ATOM 689 C C . LYS A 1 85 ? 15.301 -10.925 -12.619 1.00 79.69 85 LYS A C 1
ATOM 691 O O . LYS A 1 85 ? 15.738 -11.731 -11.800 1.00 79.69 85 LYS A O 1
ATOM 696 N N . LEU A 1 86 ? 15.934 -9.802 -12.938 1.00 77.00 86 LEU A N 1
ATOM 697 C CA . LEU A 1 86 ? 17.211 -9.393 -12.346 1.00 77.00 86 LEU A CA 1
ATOM 698 C C . LEU A 1 86 ? 17.024 -8.853 -10.916 1.00 77.00 86 LEU A C 1
ATOM 700 O O . LEU A 1 86 ? 17.940 -8.919 -10.100 1.00 77.00 86 LEU A O 1
ATOM 704 N N . GLY A 1 87 ? 15.815 -8.394 -10.582 1.00 78.25 87 GLY A N 1
ATOM 705 C CA . GLY A 1 87 ? 15.510 -7.813 -9.278 1.00 78.25 87 GLY A CA 1
ATOM 706 C C . GLY A 1 87 ? 16.214 -6.473 -9.056 1.00 78.25 87 GLY A C 1
ATOM 707 O O . GLY A 1 87 ? 16.951 -5.980 -9.908 1.00 78.25 87 GLY A O 1
ATOM 708 N N . LEU A 1 88 ? 15.976 -5.870 -7.892 1.00 82.50 88 LEU A N 1
ATOM 709 C CA . LEU A 1 88 ? 16.483 -4.534 -7.573 1.00 82.50 88 LEU A CA 1
ATOM 710 C C . LEU A 1 88 ? 18.018 -4.469 -7.508 1.00 82.50 88 LEU A C 1
ATOM 712 O O . LEU A 1 88 ? 18.600 -3.486 -7.946 1.00 82.50 88 LEU A O 1
ATOM 716 N N . ASP A 1 89 ? 18.668 -5.506 -6.982 1.00 78.25 89 ASP A N 1
ATOM 717 C CA . ASP A 1 89 ? 20.119 -5.505 -6.750 1.00 78.25 89 ASP A CA 1
ATOM 718 C C . ASP A 1 89 ? 20.924 -5.539 -8.060 1.00 78.25 89 ASP A C 1
ATOM 720 O O . ASP A 1 89 ? 21.927 -4.846 -8.204 1.00 78.25 89 ASP A O 1
ATOM 724 N N . LEU A 1 90 ? 20.451 -6.295 -9.060 1.00 81.25 90 LEU A N 1
ATOM 725 C CA . LEU A 1 90 ? 21.148 -6.427 -10.345 1.00 81.25 90 LEU A CA 1
ATOM 726 C C . LEU A 1 90 ? 20.678 -5.415 -11.397 1.00 81.25 90 LEU A C 1
ATOM 728 O O . LEU A 1 90 ? 21.464 -5.036 -12.263 1.00 81.25 90 LEU A O 1
ATOM 732 N N . GLN A 1 91 ? 19.409 -4.996 -11.362 1.00 74.31 91 GLN A N 1
ATOM 733 C CA . GLN A 1 91 ? 18.851 -4.032 -12.320 1.00 74.31 91 GLN A CA 1
ATOM 734 C C . GLN A 1 91 ? 18.975 -2.578 -11.834 1.00 74.31 91 GLN A C 1
ATOM 736 O O . GLN A 1 91 ? 18.872 -1.655 -12.643 1.00 74.31 91 GLN A O 1
ATOM 741 N N . GLY A 1 92 ? 19.187 -2.364 -10.531 1.00 78.44 92 GLY A N 1
ATOM 742 C CA . GLY A 1 92 ? 19.042 -1.056 -9.894 1.00 78.44 92 GLY A CA 1
ATOM 743 C C . GLY A 1 92 ? 17.580 -0.595 -9.846 1.00 78.44 92 GLY A C 1
ATOM 744 O O . GLY A 1 92 ? 16.680 -1.259 -10.367 1.00 78.44 92 GLY A O 1
ATOM 745 N N . GLY A 1 93 ? 17.321 0.547 -9.210 1.00 84.12 93 GLY A N 1
ATOM 746 C CA . GLY A 1 93 ? 15.988 1.151 -9.111 1.00 84.12 93 GLY A CA 1
ATOM 747 C C . GLY A 1 93 ? 15.663 1.620 -7.697 1.00 84.12 93 GLY A C 1
ATOM 748 O O . GLY A 1 93 ? 16.558 1.941 -6.919 1.00 84.12 93 GLY A O 1
ATOM 749 N N . MET A 1 94 ? 14.375 1.607 -7.349 1.00 87.25 94 MET A N 1
ATOM 750 C CA . MET A 1 94 ? 13.873 2.212 -6.114 1.00 87.25 94 MET A CA 1
ATOM 751 C C . MET A 1 94 ? 13.243 1.178 -5.171 1.00 87.25 94 MET A C 1
ATOM 753 O O . MET A 1 94 ? 12.413 0.369 -5.590 1.00 87.25 94 MET A O 1
ATOM 757 N N . ARG A 1 95 ? 13.574 1.255 -3.873 1.00 89.81 95 ARG A N 1
ATOM 758 C CA . ARG A 1 95 ? 12.860 0.564 -2.786 1.00 89.81 95 ARG A CA 1
ATOM 759 C C . ARG A 1 95 ? 12.178 1.580 -1.885 1.00 89.81 95 ARG A C 1
ATOM 761 O O . ARG A 1 95 ? 12.837 2.439 -1.305 1.00 89.81 95 ARG A O 1
ATOM 768 N N . VAL A 1 96 ? 10.869 1.444 -1.724 1.00 89.56 96 VAL A N 1
ATOM 769 C CA . VAL A 1 96 ? 10.045 2.319 -0.886 1.00 89.56 96 VAL A CA 1
ATOM 770 C C . VAL A 1 96 ? 9.308 1.480 0.145 1.00 89.56 96 VAL A C 1
ATOM 772 O O . VAL A 1 96 ? 8.825 0.390 -0.151 1.00 89.56 96 VAL A O 1
ATOM 775 N N . VAL A 1 97 ? 9.208 2.000 1.365 1.00 91.06 97 VAL A N 1
ATOM 776 C CA . VAL A 1 97 ? 8.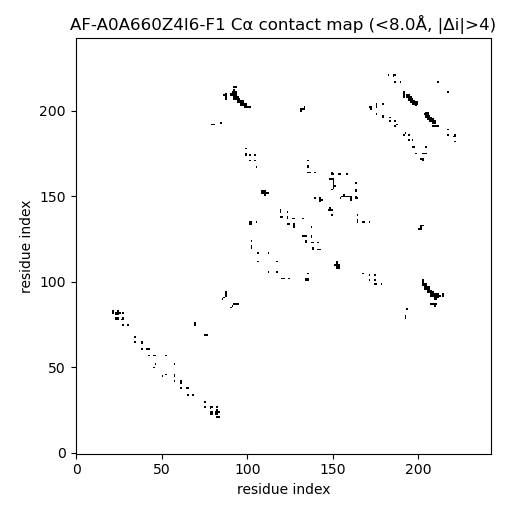325 1.453 2.396 1.00 91.06 97 VAL A CA 1
ATOM 777 C C . VAL A 1 97 ? 7.185 2.438 2.589 1.00 91.06 97 VAL A C 1
ATOM 779 O O . VAL A 1 97 ? 7.406 3.595 2.941 1.00 91.06 97 VAL A O 1
ATOM 782 N N . LEU A 1 98 ? 5.973 1.978 2.311 1.00 90.88 98 LEU A N 1
ATOM 783 C CA . LEU A 1 98 ? 4.741 2.733 2.481 1.00 90.88 98 LEU A CA 1
ATOM 784 C C . LEU A 1 98 ? 4.017 2.225 3.723 1.00 90.88 98 LEU A C 1
ATOM 786 O O . LEU A 1 98 ? 4.092 1.044 4.055 1.00 90.88 98 LEU A O 1
ATOM 790 N N . GLU A 1 99 ? 3.300 3.110 4.405 1.00 89.75 99 GLU A N 1
ATOM 791 C CA . GLU A 1 99 ? 2.506 2.755 5.575 1.00 89.75 99 GLU A CA 1
ATOM 792 C C . GLU A 1 99 ? 1.039 3.100 5.334 1.00 89.75 99 GLU A C 1
ATOM 794 O O . GLU A 1 99 ? 0.701 4.212 4.927 1.00 89.75 99 GLU A O 1
ATOM 799 N N . VAL A 1 100 ? 0.162 2.127 5.568 1.00 90.75 100 VAL A N 1
ATOM 800 C CA . VAL A 1 100 ? -1.281 2.318 5.456 1.00 90.75 100 VAL A CA 1
ATOM 801 C C . VAL A 1 100 ? -1.772 3.016 6.715 1.00 90.75 100 VAL A C 1
ATOM 803 O O . VAL A 1 100 ? -1.572 2.529 7.831 1.00 90.75 100 VAL A O 1
ATOM 806 N N . ASN A 1 101 ? -2.434 4.160 6.535 1.00 90.19 101 ASN A N 1
ATOM 807 C CA . ASN A 1 101 ? -2.963 4.941 7.644 1.00 90.19 101 ASN A CA 1
ATOM 808 C C . ASN A 1 101 ? -4.230 4.282 8.220 1.00 90.19 101 ASN A C 1
ATOM 810 O O . ASN A 1 101 ? -5.363 4.624 7.872 1.00 90.19 101 ASN A O 1
ATOM 814 N N . THR A 1 102 ? -4.008 3.309 9.099 1.00 90.44 102 THR A N 1
ATOM 815 C CA . THR A 1 102 ? -5.060 2.589 9.826 1.00 90.44 102 THR A CA 1
ATOM 816 C C . THR A 1 102 ? -5.749 3.471 10.865 1.00 90.44 102 THR A C 1
ATOM 818 O O . THR A 1 102 ? -6.934 3.286 11.106 1.00 90.44 102 THR A O 1
ATOM 821 N N . GLY A 1 103 ? -5.090 4.492 11.418 1.00 91.50 103 GLY A N 1
ATOM 822 C CA . GLY A 1 103 ? -5.755 5.413 12.339 1.00 91.50 103 GLY A CA 1
ATOM 823 C C . GLY A 1 103 ? -6.809 6.283 11.650 1.00 91.50 103 GLY A C 1
ATOM 824 O O . GLY A 1 103 ? -7.933 6.410 12.136 1.00 91.50 103 GLY A O 1
ATOM 825 N N . LYS A 1 104 ? -6.536 6.753 10.428 1.00 91.31 104 LYS A N 1
ATOM 826 C CA . LYS A 1 104 ? -7.532 7.450 9.601 1.00 91.31 104 LYS A CA 1
ATOM 827 C C . LYS A 1 104 ? -8.692 6.544 9.195 1.00 91.31 104 LYS A C 1
ATOM 829 O O . LYS A 1 104 ? -9.815 7.026 9.057 1.00 91.31 104 LYS A O 1
ATOM 834 N N . LEU A 1 105 ? -8.441 5.249 8.995 1.00 91.88 105 LEU A N 1
ATOM 835 C CA . LEU A 1 105 ? -9.506 4.260 8.809 1.00 91.88 105 LEU A CA 1
ATOM 836 C C . LEU A 1 105 ? -10.385 4.175 10.064 1.00 91.88 105 LEU A C 1
ATOM 838 O O . LEU A 1 105 ? -11.601 4.298 9.950 1.00 91.88 105 LEU A O 1
ATOM 842 N N . MET A 1 106 ? -9.781 4.060 11.248 1.00 91.75 106 MET A N 1
ATOM 843 C CA . MET A 1 106 ? -10.507 4.016 12.523 1.00 91.75 106 MET A CA 1
ATOM 844 C C . MET A 1 106 ? -11.354 5.272 12.743 1.00 91.75 106 MET A C 1
ATOM 846 O O . MET A 1 106 ? -12.515 5.171 13.122 1.00 91.75 106 MET A O 1
ATOM 850 N N . GLU A 1 107 ? -10.824 6.458 12.438 1.00 93.50 107 GLU A N 1
ATOM 851 C CA . GLU A 1 107 ? -11.589 7.710 12.511 1.00 93.50 107 GLU A CA 1
ATOM 852 C C . GLU A 1 107 ? -12.816 7.696 11.583 1.00 93.50 107 GLU A C 1
ATOM 854 O O . GLU A 1 107 ? -13.872 8.202 11.954 1.00 93.50 107 GLU A O 1
ATOM 859 N N . LYS A 1 108 ? -12.700 7.093 10.392 1.00 92.81 108 LYS A N 1
ATOM 860 C CA . LYS A 1 108 ? -13.820 6.955 9.445 1.00 92.81 108 LYS A CA 1
ATOM 861 C C . LYS A 1 108 ? -14.862 5.927 9.884 1.00 92.81 108 LYS A C 1
ATOM 863 O O . LYS A 1 108 ? -16.035 6.102 9.569 1.00 92.81 108 LYS A O 1
ATOM 868 N N . LEU A 1 109 ? -14.442 4.858 10.558 1.00 93.06 109 LEU A N 1
ATOM 869 C CA . LEU A 1 109 ? -15.337 3.809 11.058 1.00 93.06 109 LEU A CA 1
ATOM 870 C C . LEU A 1 109 ? -16.037 4.212 12.366 1.00 93.06 109 LEU A C 1
ATOM 872 O O . LEU A 1 109 ? -17.106 3.687 12.681 1.00 93.06 109 LEU A O 1
ATOM 876 N N . ALA A 1 110 ? -15.449 5.138 13.127 1.00 94.94 110 ALA A N 1
ATOM 877 C CA . ALA A 1 110 ? -15.957 5.558 14.424 1.00 94.94 110 ALA A CA 1
ATOM 878 C C . ALA A 1 110 ? -17.285 6.325 14.314 1.00 94.94 110 ALA A C 1
ATOM 880 O O . ALA A 1 110 ? -17.435 7.287 13.558 1.00 94.94 110 ALA A O 1
ATOM 881 N N . LYS A 1 111 ? -18.248 5.950 15.156 1.00 93.19 111 LYS A N 1
ATOM 882 C CA . LYS A 1 111 ? -19.506 6.676 15.349 1.00 93.19 111 LYS A CA 1
ATOM 883 C C . LYS A 1 111 ? -19.265 7.872 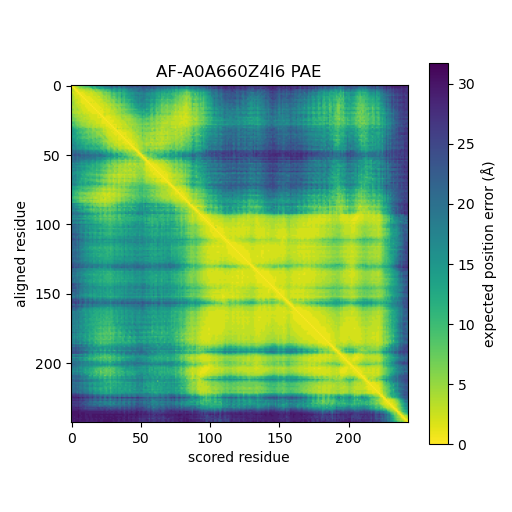16.268 1.00 93.19 111 LYS A C 1
ATOM 885 O O . LYS A 1 111 ? -18.958 7.686 17.441 1.00 93.19 111 LYS A O 1
ATOM 890 N N . ASN A 1 112 ? -19.459 9.086 15.749 1.00 91.38 112 ASN A N 1
ATOM 891 C CA . ASN A 1 112 ? -19.336 10.349 16.492 1.00 91.38 112 ASN A CA 1
ATOM 892 C C . ASN A 1 112 ? -18.022 10.465 17.305 1.00 91.38 112 ASN A C 1
ATOM 894 O O . ASN A 1 112 ? -18.077 10.535 18.535 1.00 91.38 112 ASN A O 1
ATOM 898 N N . PRO A 1 113 ? -16.844 10.478 16.649 1.00 92.62 113 PRO A N 1
ATOM 899 C CA . PRO A 1 113 ? -15.559 10.569 17.340 1.00 92.62 113 PRO A CA 1
ATOM 900 C C . PRO A 1 113 ? -15.430 11.896 18.105 1.00 92.62 113 PRO A C 1
ATOM 902 O O . PRO A 1 113 ? -15.419 12.977 17.510 1.00 92.62 113 PRO A O 1
ATOM 905 N N . ASP A 1 114 ? -15.326 11.806 19.431 1.00 95.06 114 ASP A N 1
ATOM 906 C CA . ASP A 1 114 ? -15.136 12.948 20.328 1.00 95.06 114 ASP A CA 1
ATOM 907 C C . ASP A 1 114 ? -13.643 13.274 20.540 1.00 95.06 114 ASP A C 1
ATOM 909 O O . ASP A 1 114 ? -12.748 12.622 19.999 1.00 95.06 114 ASP A O 1
ATOM 913 N N . GLU A 1 115 ? -13.352 14.324 21.310 1.00 95.19 115 GLU A N 1
ATOM 914 C CA . GLU A 1 115 ? -11.966 14.722 21.605 1.00 95.19 115 GLU A CA 1
ATOM 915 C C . GLU A 1 115 ? -11.192 13.637 22.368 1.00 95.19 115 GLU A C 1
ATOM 917 O O . GLU A 1 115 ? -9.993 13.477 22.152 1.00 95.19 115 GLU A O 1
ATOM 922 N N . VAL A 1 116 ? -11.875 12.844 23.204 1.00 94.31 116 VAL A N 1
ATOM 923 C CA . VAL A 1 116 ? -11.257 11.734 23.947 1.00 94.31 116 VAL A CA 1
ATOM 924 C C . VAL A 1 116 ? -10.843 10.618 22.990 1.00 94.31 116 VAL A C 1
ATOM 926 O O . VAL A 1 116 ? -9.730 10.103 23.081 1.00 94.31 116 VAL A O 1
ATOM 929 N N . PHE A 1 117 ? -11.708 10.260 22.041 1.00 95.94 117 PHE A N 1
ATOM 930 C CA . PHE A 1 117 ? -11.376 9.318 20.978 1.00 95.94 117 PHE A CA 1
ATOM 931 C C . PHE A 1 117 ? -10.149 9.787 20.195 1.00 95.94 117 PHE A C 1
ATOM 933 O O . PHE A 1 117 ? -9.188 9.035 20.042 1.00 95.94 117 PHE A O 1
ATOM 940 N N . LYS A 1 118 ? -10.157 11.043 19.733 1.00 95.56 118 LYS A N 1
ATOM 941 C CA . LYS A 1 118 ? -9.066 11.600 18.922 1.00 95.56 118 LYS A CA 1
ATOM 942 C C . LYS A 1 118 ? -7.745 11.645 19.683 1.00 95.56 118 LYS A C 1
ATOM 944 O O . LYS A 1 118 ? -6.714 11.323 19.099 1.00 95.56 118 LYS A O 1
ATOM 949 N N . SER A 1 119 ? -7.760 12.006 20.969 1.00 96.00 119 SER A N 1
ATOM 950 C CA . SER A 1 119 ? -6.540 12.027 21.781 1.00 96.00 119 SER A CA 1
ATOM 951 C C . SER A 1 119 ? -5.958 10.625 21.952 1.00 96.00 119 SER A C 1
ATOM 953 O O . SER A 1 119 ? -4.762 10.431 21.748 1.00 96.00 119 SER A O 1
ATOM 955 N N . LEU A 1 120 ? -6.805 9.634 22.251 1.00 95.62 120 LEU A N 1
ATOM 956 C CA . LEU A 1 120 ? -6.379 8.244 22.430 1.00 95.62 120 LEU A CA 1
ATOM 957 C C . LEU A 1 120 ? -5.905 7.615 21.116 1.00 95.62 120 LEU A C 1
ATOM 959 O O . LEU A 1 120 ? -4.917 6.885 21.115 1.00 95.62 120 LEU A O 1
ATOM 963 N N . LEU A 1 121 ? -6.555 7.941 19.995 1.00 95.81 121 LEU A N 1
ATOM 964 C CA . LEU A 1 121 ? -6.112 7.526 18.667 1.00 95.81 121 LEU A CA 1
ATOM 965 C C . LEU A 1 121 ? -4.745 8.130 18.323 1.00 95.81 121 LEU A C 1
ATOM 967 O O . LEU A 1 121 ? -3.859 7.407 17.882 1.00 95.81 121 LEU A O 1
ATOM 971 N N . ALA A 1 122 ? -4.538 9.425 18.574 1.00 95.62 122 ALA A N 1
ATOM 972 C CA . ALA A 1 122 ? -3.255 10.080 18.319 1.00 95.62 122 ALA A CA 1
ATOM 973 C C . ALA A 1 1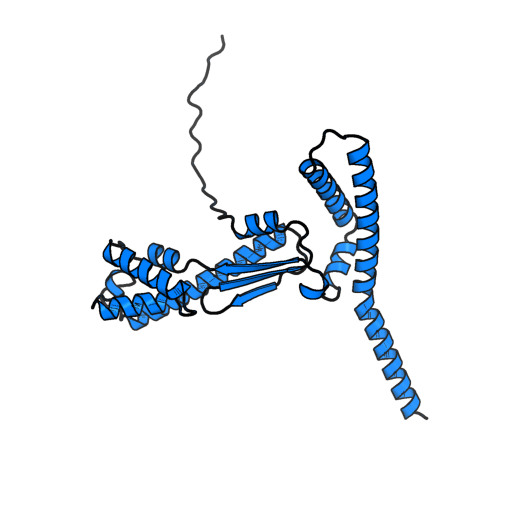22 ? -2.122 9.516 19.197 1.00 95.62 122 ALA A C 1
ATOM 975 O O . ALA A 1 122 ? -0.978 9.411 18.755 1.00 95.62 122 ALA A O 1
ATOM 976 N N . GLU A 1 123 ? -2.417 9.146 20.445 1.00 94.50 123 GLU A N 1
ATOM 977 C CA . GLU A 1 123 ? -1.472 8.425 21.304 1.00 94.50 123 GLU A CA 1
ATOM 978 C C . GLU A 1 123 ? -1.172 7.025 20.763 1.00 94.50 123 GLU A C 1
ATOM 980 O O . GLU A 1 123 ? -0.005 6.637 20.703 1.00 94.50 123 GLU A O 1
ATOM 985 N N . ALA A 1 124 ? -2.203 6.292 20.331 1.00 94.62 124 ALA A N 1
ATOM 986 C CA . ALA A 1 124 ? -2.041 4.972 19.735 1.00 94.62 124 ALA A CA 1
ATOM 987 C C . ALA A 1 124 ? -1.189 5.029 18.460 1.00 94.62 124 ALA A C 1
ATOM 989 O O . ALA A 1 124 ? -0.281 4.223 18.308 1.00 94.62 124 ALA A O 1
ATOM 990 N N . GLU A 1 125 ? -1.404 6.012 17.581 1.00 92.44 125 GLU A N 1
ATOM 991 C CA . GLU A 1 125 ? -0.590 6.216 16.375 1.00 92.44 125 GLU A CA 1
ATOM 992 C C . GLU A 1 125 ? 0.881 6.504 16.700 1.00 92.44 125 GLU A C 1
ATOM 994 O O . GLU A 1 125 ? 1.773 5.944 16.063 1.00 92.44 125 GLU A O 1
ATOM 999 N N . LYS A 1 126 ? 1.157 7.344 17.708 1.00 93.38 126 LYS A N 1
ATOM 1000 C CA . LYS A 1 126 ? 2.534 7.637 18.145 1.00 93.38 126 LYS A CA 1
ATOM 1001 C C . LYS A 1 126 ? 3.241 6.394 18.670 1.00 93.38 126 LYS A C 1
ATOM 1003 O O . LYS A 1 126 ? 4.408 6.176 18.358 1.00 93.38 126 LYS A O 1
ATOM 1008 N N . GLU A 1 127 ? 2.541 5.588 19.456 1.00 92.44 127 GLU A N 1
ATOM 1009 C CA . GLU A 1 127 ? 3.070 4.332 19.985 1.00 92.44 127 GLU A CA 1
ATOM 1010 C C . GLU A 1 127 ? 3.303 3.315 18.862 1.00 92.44 127 GLU A C 1
ATOM 1012 O O . GLU A 1 127 ? 4.383 2.733 18.751 1.00 92.44 127 GLU A O 1
ATOM 1017 N N . ALA A 1 128 ? 2.345 3.201 17.942 1.00 90.50 128 ALA A N 1
ATOM 1018 C CA . ALA A 1 128 ? 2.440 2.350 16.767 1.00 90.50 128 ALA A CA 1
ATOM 1019 C C . ALA A 1 128 ? 3.565 2.791 15.813 1.00 90.50 128 ALA A C 1
ATOM 1021 O O . ALA A 1 128 ? 4.109 1.969 15.081 1.00 90.50 128 ALA A O 1
ATOM 1022 N N . ALA A 1 129 ? 3.943 4.070 15.778 1.00 87.94 129 ALA A N 1
ATOM 1023 C CA . ALA A 1 129 ? 5.075 4.533 14.973 1.00 87.94 129 ALA A CA 1
ATOM 1024 C C . ALA A 1 129 ? 6.423 4.008 15.504 1.00 87.94 129 ALA A C 1
ATOM 1026 O O . ALA A 1 129 ? 7.357 3.807 14.726 1.00 87.94 129 ALA A O 1
ATOM 1027 N N . LEU A 1 130 ? 6.513 3.764 16.815 1.00 89.19 130 LEU A N 1
ATOM 1028 C CA . LEU A 1 130 ? 7.708 3.251 17.490 1.00 89.19 130 LEU A CA 1
ATOM 1029 C C . LEU A 1 130 ? 7.734 1.715 17.570 1.00 89.19 130 LEU A C 1
ATOM 1031 O O . LEU A 1 130 ? 8.797 1.136 17.791 1.00 89.19 130 LEU A O 1
ATOM 1035 N N . SER A 1 131 ? 6.589 1.054 17.375 1.00 86.62 131 SER A N 1
ATOM 1036 C CA . SER A 1 131 ? 6.434 -0.402 17.444 1.00 86.62 131 SER A CA 1
ATOM 1037 C C . SER A 1 131 ? 5.984 -1.017 16.106 1.00 86.62 131 SER A C 1
ATOM 1039 O O . SER A 1 131 ? 5.685 -0.327 15.133 1.00 86.62 131 SER A O 1
ATOM 1041 N N . ASN A 1 132 ? 5.953 -2.350 16.027 1.00 83.44 132 ASN A N 1
ATOM 1042 C CA . ASN A 1 132 ? 5.364 -3.075 14.887 1.00 83.44 132 ASN A CA 1
ATOM 1043 C C . ASN A 1 132 ? 3.908 -3.512 15.150 1.00 83.44 132 ASN A C 1
ATOM 1045 O O . ASN A 1 132 ? 3.319 -4.231 14.341 1.00 83.44 132 ASN A O 1
ATOM 1049 N N . GLU A 1 133 ? 3.333 -3.103 16.278 1.00 89.00 133 GLU A N 1
ATOM 1050 C CA . GLU A 1 133 ? 2.003 -3.517 16.724 1.00 89.00 133 GLU A CA 1
ATOM 1051 C C . GLU A 1 133 ? 0.898 -2.798 15.939 1.00 89.00 133 GLU A C 1
ATOM 1053 O O . GLU A 1 133 ? 1.110 -1.714 15.392 1.00 89.00 133 GLU A O 1
ATOM 1058 N N . ALA A 1 134 ? -0.278 -3.405 15.781 1.00 91.19 134 ALA A N 1
ATOM 1059 C CA . ALA A 1 134 ? -1.353 -2.764 15.030 1.00 91.19 134 ALA A CA 1
ATOM 1060 C C . ALA A 1 134 ? -1.957 -1.605 15.839 1.00 91.19 134 ALA A C 1
ATOM 1062 O O . ALA A 1 134 ? -2.180 -1.723 17.039 1.00 91.19 134 ALA A O 1
ATOM 1063 N N . VAL A 1 135 ? -2.294 -0.496 15.168 1.00 93.12 135 VAL A N 1
ATOM 1064 C CA . VAL A 1 135 ? -2.962 0.654 15.815 1.00 93.12 135 VAL A CA 1
ATOM 1065 C C . VAL A 1 135 ? -4.267 0.217 16.490 1.00 93.12 135 VAL A C 1
ATOM 1067 O O . VAL A 1 135 ? -4.606 0.722 17.554 1.00 93.12 135 VAL A O 1
ATOM 1070 N N . VAL A 1 136 ? -4.961 -0.754 15.886 1.00 93.88 136 VAL A N 1
ATOM 1071 C CA . VAL A 1 136 ? -6.210 -1.348 16.380 1.00 93.88 136 VAL A CA 1
ATOM 1072 C C . VAL A 1 136 ? -6.029 -2.027 17.744 1.00 93.88 136 VAL A C 1
ATOM 1074 O O . VAL A 1 136 ? -6.870 -1.854 18.622 1.00 93.88 136 VAL A O 1
ATOM 1077 N N . ASP A 1 137 ? -4.926 -2.750 17.948 1.00 94.25 137 ASP A N 1
ATOM 1078 C CA . ASP A 1 137 ? -4.626 -3.398 19.231 1.00 94.25 137 ASP A CA 1
ATOM 1079 C C . ASP A 1 137 ? -4.315 -2.357 20.311 1.00 94.25 137 ASP A C 1
ATOM 1081 O O . ASP A 1 137 ? -4.885 -2.380 21.403 1.00 94.25 137 ASP A O 1
ATOM 1085 N N . ILE A 1 138 ? -3.475 -1.378 19.968 1.00 95.00 138 ILE A N 1
ATOM 1086 C CA . ILE A 1 138 ? -3.039 -0.334 20.899 1.00 95.00 138 ILE A CA 1
ATOM 1087 C C . ILE A 1 138 ? -4.224 0.530 21.351 1.00 95.00 138 ILE A C 1
ATOM 1089 O O . ILE A 1 138 ? -4.362 0.826 22.539 1.00 95.00 138 ILE A O 1
ATOM 1093 N N . ILE A 1 139 ? -5.104 0.944 20.431 1.00 94.38 139 ILE A N 1
ATOM 1094 C CA . ILE A 1 139 ? -6.267 1.763 20.799 1.00 94.38 139 ILE A CA 1
ATOM 1095 C C . ILE A 1 139 ? -7.266 0.979 21.656 1.00 94.38 139 ILE A C 1
ATOM 1097 O O . ILE A 1 139 ? -7.821 1.545 22.598 1.00 94.38 139 ILE A O 1
ATOM 1101 N N . ALA A 1 140 ? -7.459 -0.316 21.381 1.00 94.44 140 ALA A N 1
ATOM 1102 C CA . ALA A 1 140 ? -8.317 -1.176 22.189 1.00 94.44 140 ALA A CA 1
ATOM 1103 C C . ALA A 1 140 ? -7.785 -1.308 23.623 1.00 94.44 140 ALA A C 1
ATOM 1105 O O . ALA A 1 140 ? -8.547 -1.127 24.574 1.00 94.44 140 ALA A O 1
ATOM 1106 N N . LEU A 1 141 ? -6.470 -1.505 23.782 1.00 94.69 141 LEU A N 1
ATOM 1107 C CA . LEU A 1 141 ? -5.822 -1.526 25.094 1.00 94.69 141 LEU A CA 1
ATOM 1108 C C . LEU A 1 141 ? -6.016 -0.196 25.839 1.00 94.69 141 LEU A C 1
ATOM 1110 O O . LEU A 1 141 ? -6.462 -0.186 26.986 1.00 94.69 141 LEU A O 1
ATOM 1114 N N . LYS A 1 142 ? -5.774 0.941 25.175 1.00 94.75 142 LYS A N 1
ATOM 1115 C CA . LYS A 1 142 ? -5.969 2.272 25.781 1.00 94.75 142 LYS A CA 1
ATOM 1116 C C . LYS A 1 142 ? -7.420 2.525 26.193 1.00 94.75 142 LYS A C 1
ATOM 1118 O O . LYS A 1 142 ? -7.673 3.169 27.211 1.00 94.75 142 LYS A O 1
ATOM 1123 N N . PHE A 1 143 ? -8.389 2.038 25.422 1.00 95.19 143 PHE A N 1
ATOM 1124 C CA . PHE A 1 143 ? -9.804 2.131 25.787 1.00 95.19 143 PHE 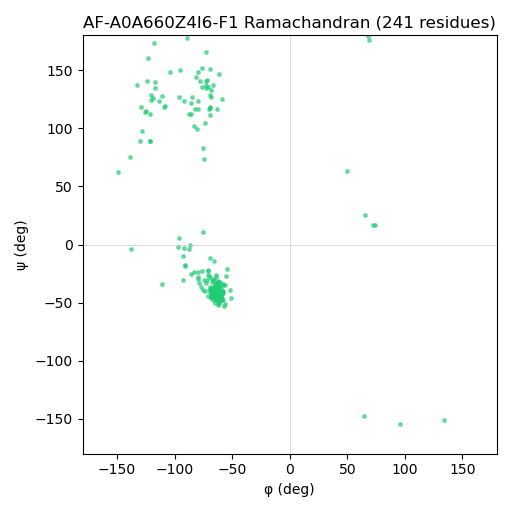A CA 1
ATOM 1125 C C . PHE A 1 143 ? -10.114 1.297 27.023 1.00 95.19 143 PHE A C 1
ATOM 1127 O O . PHE A 1 143 ? -10.740 1.814 27.953 1.00 95.19 143 PHE A O 1
ATOM 1134 N N . GLN A 1 144 ? -9.598 0.071 27.084 1.00 93.56 144 GLN A N 1
ATOM 1135 C CA . GLN A 1 144 ? -9.736 -0.795 28.248 1.00 93.56 144 GLN A CA 1
ATOM 1136 C C . GLN A 1 144 ? -9.132 -0.156 29.511 1.00 93.56 144 GLN A C 1
ATOM 1138 O O . GLN A 1 144 ? -9.792 -0.122 30.549 1.00 93.56 144 GLN A O 1
ATOM 1143 N N . GLU A 1 145 ? -7.934 0.433 29.422 1.00 94.62 145 GLU A N 1
ATOM 1144 C CA . GLU A 1 145 ? -7.280 1.148 30.533 1.00 94.62 145 GLU A CA 1
ATOM 1145 C C . GLU A 1 145 ? -8.093 2.348 31.039 1.00 94.62 145 GLU A C 1
ATOM 1147 O O . GLU A 1 145 ? -8.096 2.658 32.233 1.00 94.62 145 GLU A O 1
ATOM 1152 N N . LYS A 1 146 ? -8.806 3.032 30.138 1.00 93.94 146 LYS A N 1
ATOM 1153 C CA . LYS A 1 146 ? -9.687 4.163 30.468 1.00 93.94 146 LYS A CA 1
ATOM 1154 C C . LYS A 1 146 ? -11.106 3.734 30.856 1.00 93.94 146 LYS A C 1
ATOM 1156 O O . LYS A 1 146 ? -11.928 4.602 31.146 1.00 93.94 146 LYS A O 1
ATOM 1161 N N . GLY A 1 147 ? -11.410 2.434 30.854 1.00 93.44 147 GLY A N 1
ATOM 1162 C CA . GLY A 1 147 ? -12.754 1.910 31.116 1.00 93.44 147 GLY A CA 1
ATOM 1163 C C . GLY A 1 147 ? -13.782 2.295 30.046 1.00 93.44 147 GLY A C 1
ATOM 1164 O O . GLY A 1 147 ? -14.976 2.393 30.335 1.00 93.44 147 GLY A O 1
ATOM 1165 N N . ILE A 1 148 ? -13.331 2.563 28.819 1.00 93.25 148 ILE A N 1
ATOM 1166 C CA . ILE A 1 148 ? -14.175 2.903 27.674 1.00 93.25 148 ILE A CA 1
ATOM 1167 C C . ILE A 1 148 ? -14.419 1.627 26.872 1.00 93.25 148 ILE A C 1
ATOM 1169 O O . ILE A 1 148 ? -13.477 0.954 26.476 1.00 93.25 148 ILE A O 1
ATOM 1173 N N . ARG A 1 149 ? -15.686 1.309 26.595 1.00 92.94 149 ARG A N 1
ATOM 1174 C CA . ARG A 1 149 ? -16.033 0.177 25.726 1.00 92.94 149 ARG A CA 1
ATOM 1175 C C . ARG A 1 149 ? -15.851 0.529 24.256 1.00 92.94 149 ARG A C 1
ATOM 1177 O O . ARG A 1 149 ? -16.269 1.614 23.834 1.00 92.94 149 ARG A O 1
ATOM 1184 N N . LEU A 1 150 ? -15.343 -0.412 23.462 1.00 92.50 150 LEU A N 1
ATOM 1185 C CA . LEU A 1 150 ? -15.237 -0.268 22.004 1.00 92.50 150 LEU A CA 1
ATOM 1186 C C . LEU A 1 150 ? -16.604 -0.005 21.360 1.00 92.50 150 LEU A C 1
ATOM 1188 O O . LEU A 1 150 ? -16.696 0.829 20.457 1.00 92.50 150 LEU A O 1
ATOM 1192 N N . SER A 1 151 ? -17.674 -0.598 21.908 1.00 93.62 151 SER A N 1
ATOM 1193 C CA . SER A 1 151 ? -19.067 -0.439 21.456 1.00 93.62 151 SER A CA 1
ATOM 1194 C C . SER A 1 151 ? -19.554 1.013 21.389 1.00 93.62 151 SER A C 1
ATOM 1196 O O . SER A 1 151 ? -20.540 1.306 20.711 1.00 93.62 151 SER A O 1
ATOM 1198 N N . ARG A 1 152 ? -18.901 1.933 22.117 1.00 92.50 152 ARG A N 1
ATOM 1199 C CA . ARG A 1 152 ? -19.204 3.371 22.085 1.00 92.50 152 ARG A CA 1
ATOM 1200 C C . ARG A 1 152 ? -18.936 3.978 20.708 1.00 92.50 152 ARG A C 1
ATOM 1202 O O . ARG A 1 152 ? -19.712 4.824 20.273 1.00 92.50 152 ARG A O 1
ATOM 1209 N N . TYR A 1 153 ? -17.863 3.547 20.048 1.00 94.19 153 TYR A N 1
ATOM 1210 C CA . TYR A 1 153 ? -17.422 4.092 18.761 1.00 94.19 153 TYR A CA 1
ATOM 1211 C C . TYR A 1 153 ? -17.601 3.093 17.619 1.00 94.19 153 TYR A C 1
ATOM 1213 O O . TYR A 1 153 ? -17.940 3.491 16.508 1.00 94.19 153 TYR A O 1
ATOM 1221 N N . PHE A 1 154 ? -17.427 1.803 17.889 1.00 91.38 154 PHE A N 1
ATOM 1222 C CA . PHE A 1 154 ? -17.410 0.745 16.890 1.00 91.38 154 PHE A CA 1
ATOM 1223 C C . PHE A 1 154 ? -18.434 -0.320 17.292 1.00 91.38 154 PHE A C 1
ATOM 1225 O O . PHE A 1 154 ? -18.298 -0.947 18.331 1.00 91.38 154 PHE A O 1
ATOM 1232 N N . GLY A 1 155 ? -19.499 -0.499 16.508 1.00 87.75 155 GLY A N 1
ATOM 1233 C CA . GLY A 1 155 ? -20.528 -1.513 16.787 1.00 87.75 155 GLY A CA 1
ATOM 1234 C C . GLY A 1 155 ? -21.762 -1.013 17.549 1.00 87.75 155 GLY A C 1
ATOM 1235 O O . GLY A 1 155 ? -22.188 0.140 17.406 1.00 87.75 155 GLY A O 1
ATOM 1236 N N . THR A 1 156 ? -22.422 -1.922 18.265 1.00 86.75 156 THR A N 1
ATOM 1237 C CA . THR A 1 156 ? -23.695 -1.694 18.971 1.00 86.75 156 THR A CA 1
ATOM 1238 C C . THR A 1 156 ? -23.576 -2.016 20.460 1.00 86.75 156 THR A C 1
ATOM 1240 O O . THR A 1 156 ? -22.700 -2.763 20.872 1.00 86.75 156 THR A O 1
ATOM 1243 N N . ILE A 1 157 ? -24.492 -1.490 21.282 1.00 81.38 157 ILE A N 1
ATOM 1244 C CA . ILE A 1 157 ? -24.463 -1.613 22.758 1.00 81.38 157 ILE A CA 1
ATOM 1245 C C . ILE A 1 157 ? -24.399 -3.077 23.240 1.00 81.38 157 ILE A C 1
ATOM 1247 O O . ILE A 1 157 ? -23.924 -3.350 24.341 1.00 81.38 157 ILE A O 1
ATOM 1251 N N . ARG A 1 158 ? -24.910 -4.012 22.432 1.00 87.06 158 ARG A N 1
ATOM 1252 C CA . ARG A 1 158 ? -25.009 -5.438 22.767 1.00 87.06 158 ARG A CA 1
ATOM 1253 C C . ARG A 1 158 ? -23.814 -6.269 22.302 1.00 87.06 158 ARG A C 1
ATOM 1255 O O . ARG A 1 158 ? -23.775 -7.439 22.655 1.00 87.06 158 ARG A O 1
ATOM 1262 N N . GLN A 1 159 ? -22.921 -5.706 21.490 1.00 89.19 159 GLN A N 1
ATOM 1263 C CA . GLN A 1 159 ? -21.745 -6.421 21.005 1.00 89.19 159 GLN A CA 1
ATOM 1264 C C . GLN A 1 159 ? -20.637 -6.399 22.049 1.00 89.19 159 GLN A C 1
ATOM 1266 O O . GLN A 1 159 ? -20.459 -5.408 22.768 1.00 89.19 159 GLN A O 1
ATOM 1271 N N . ASP A 1 160 ? -19.911 -7.507 22.115 1.00 91.75 160 ASP A N 1
ATOM 1272 C CA . ASP A 1 160 ? -18.739 -7.635 22.961 1.00 91.75 160 ASP A CA 1
ATOM 1273 C C . ASP A 1 160 ? -17.528 -6.977 22.303 1.00 91.75 160 ASP A C 1
ATOM 1275 O O . ASP A 1 160 ? -17.386 -6.932 21.078 1.00 91.75 160 ASP A O 1
ATOM 1279 N N . ASP A 1 161 ? -16.648 -6.446 23.145 1.00 92.38 161 ASP A N 1
ATOM 1280 C CA . ASP A 1 161 ? -15.470 -5.702 22.713 1.00 92.38 161 ASP A CA 1
ATOM 1281 C C . ASP A 1 161 ? -14.516 -6.595 21.891 1.00 92.38 161 ASP A C 1
ATOM 1283 O O . ASP A 1 161 ? -13.927 -6.112 20.927 1.00 92.38 161 ASP A O 1
ATOM 1287 N N . ASP A 1 162 ? -14.449 -7.900 22.180 1.00 92.88 162 ASP A N 1
ATOM 1288 C CA . ASP A 1 162 ? -13.651 -8.877 21.420 1.00 92.88 162 ASP A CA 1
ATOM 1289 C C . ASP A 1 162 ? -14.178 -9.097 19.991 1.00 92.88 162 ASP A C 1
ATOM 1291 O O . ASP A 1 162 ? -13.395 -9.194 19.045 1.00 92.88 162 ASP A O 1
ATOM 1295 N N . GLU A 1 163 ? -15.504 -9.143 19.812 1.00 94.12 163 GLU A N 1
ATOM 1296 C CA . GLU A 1 163 ? -16.138 -9.276 18.491 1.00 94.12 163 GLU A CA 1
ATOM 1297 C C . GLU A 1 163 ? -15.874 -8.024 17.646 1.00 94.12 163 GLU A C 1
ATOM 1299 O O . GLU A 1 163 ? -15.502 -8.109 16.474 1.00 94.12 163 GLU A O 1
ATOM 1304 N N . ILE A 1 164 ? -16.016 -6.851 18.266 1.00 94.50 164 ILE A N 1
ATOM 1305 C CA . ILE A 1 164 ? -15.732 -5.566 17.625 1.00 94.50 164 ILE A CA 1
ATOM 1306 C C . ILE A 1 164 ? -14.252 -5.478 17.247 1.00 94.50 164 ILE A C 1
ATOM 1308 O O . ILE A 1 164 ? -13.925 -5.067 16.134 1.00 94.50 164 ILE A O 1
ATOM 1312 N N . LEU A 1 165 ? -13.355 -5.880 18.149 1.00 95.00 165 LEU A N 1
ATOM 1313 C CA . LEU A 1 165 ? -11.918 -5.875 17.908 1.00 95.00 165 LEU A CA 1
ATOM 1314 C C . LEU A 1 165 ? -11.535 -6.776 16.729 1.00 95.00 165 LEU A C 1
ATOM 1316 O O . LEU A 1 165 ? -10.719 -6.367 15.904 1.00 95.00 165 LEU A O 1
ATOM 1320 N N . ALA A 1 166 ? -12.129 -7.968 16.623 1.00 95.25 166 ALA A N 1
ATOM 1321 C CA . ALA A 1 166 ? -11.912 -8.860 15.487 1.00 95.25 166 ALA A CA 1
ATOM 1322 C C . ALA A 1 166 ? -12.328 -8.198 14.162 1.00 95.25 166 ALA A C 1
ATOM 1324 O O . ALA A 1 166 ? -11.521 -8.139 13.237 1.00 95.25 166 ALA A O 1
ATOM 1325 N N . GLY A 1 167 ? -13.520 -7.593 14.105 1.00 95.06 167 GLY A N 1
ATOM 1326 C CA . GLY A 1 167 ? -13.979 -6.885 12.904 1.00 95.06 167 GLY A CA 1
ATOM 1327 C C . GLY A 1 167 ? -13.079 -5.707 12.509 1.00 95.06 167 GLY A C 1
ATOM 1328 O O . GLY A 1 167 ? -12.772 -5.525 11.336 1.00 95.06 167 GLY A O 1
ATOM 1329 N N . LEU A 1 168 ? -12.581 -4.940 13.485 1.00 94.75 168 LEU A N 1
ATOM 1330 C CA . LEU A 1 168 ? -11.656 -3.830 13.220 1.00 94.75 168 LEU A CA 1
ATOM 1331 C C . LEU A 1 168 ? -10.292 -4.303 12.701 1.00 94.75 168 LEU A C 1
ATOM 1333 O O . LEU A 1 168 ? -9.647 -3.593 11.925 1.00 94.75 168 LEU A O 1
ATOM 1337 N N . LYS A 1 169 ? -9.833 -5.484 13.132 1.00 94.75 169 LYS A N 1
ATOM 1338 C CA . LYS A 1 169 ? -8.618 -6.104 12.593 1.00 94.75 169 LYS A CA 1
ATOM 1339 C C . LYS A 1 169 ? -8.823 -6.509 11.145 1.00 94.75 169 LYS A C 1
ATOM 1341 O O . LYS A 1 169 ? -7.992 -6.135 10.321 1.00 94.75 169 LYS A O 1
ATOM 1346 N N . ASP A 1 170 ? -9.933 -7.174 10.843 1.00 95.19 170 ASP A N 1
ATOM 1347 C CA . ASP A 1 170 ? -10.287 -7.572 9.478 1.00 95.19 170 ASP A CA 1
ATOM 1348 C C . ASP A 1 170 ? -10.382 -6.343 8.558 1.00 95.19 170 ASP A C 1
ATOM 1350 O O . ASP A 1 170 ? -9.749 -6.305 7.504 1.00 95.19 170 ASP A O 1
ATOM 1354 N N . ASP A 1 171 ? -11.047 -5.270 9.002 1.00 94.31 171 ASP A N 1
ATOM 1355 C CA . ASP A 1 171 ? -11.128 -4.005 8.259 1.00 94.31 171 ASP A CA 1
ATOM 1356 C C . ASP A 1 171 ? -9.744 -3.394 7.979 1.00 94.31 171 ASP A C 1
ATOM 1358 O O . ASP A 1 171 ? -9.494 -2.851 6.893 1.00 94.31 171 ASP A O 1
ATOM 1362 N N . ALA A 1 172 ? -8.830 -3.469 8.953 1.00 93.38 172 ALA A N 1
ATOM 1363 C CA . ALA A 1 172 ? -7.460 -2.992 8.801 1.00 93.38 172 ALA A CA 1
ATOM 1364 C C . ALA A 1 172 ? -6.649 -3.867 7.830 1.00 93.38 172 ALA A C 1
ATOM 1366 O O . ALA A 1 172 ? -5.903 -3.326 7.008 1.00 93.38 172 ALA A O 1
ATOM 1367 N N . GLU A 1 173 ? -6.805 -5.192 7.879 1.00 93.38 173 GLU A N 1
ATOM 1368 C CA . GLU A 1 173 ? -6.176 -6.119 6.929 1.00 93.38 173 GLU A CA 1
ATOM 1369 C C . GLU A 1 173 ? -6.685 -5.889 5.502 1.00 93.38 173 GLU A C 1
ATOM 1371 O O . GLU A 1 173 ? -5.894 -5.768 4.559 1.00 93.38 173 GLU A O 1
ATOM 1376 N N . ASP A 1 174 ? -7.997 -5.729 5.346 1.00 94.25 174 ASP A N 1
ATOM 1377 C CA . ASP A 1 174 ? -8.638 -5.420 4.073 1.00 94.25 174 ASP A CA 1
ATOM 1378 C C . ASP A 1 174 ? -8.183 -4.067 3.528 1.00 94.25 174 ASP A C 1
ATOM 1380 O O . ASP A 1 174 ? -7.987 -3.899 2.322 1.00 94.25 174 ASP A O 1
ATOM 1384 N N . ALA A 1 175 ? -7.997 -3.067 4.393 1.00 92.69 175 ALA A N 1
ATOM 1385 C CA . ALA A 1 175 ? -7.449 -1.778 3.983 1.00 92.69 175 ALA A CA 1
ATOM 1386 C C . ALA A 1 175 ? -6.016 -1.905 3.446 1.00 92.69 175 ALA A C 1
ATOM 1388 O O . ALA A 1 175 ? -5.686 -1.257 2.450 1.00 92.69 175 ALA A O 1
ATOM 1389 N N . VAL A 1 176 ? -5.181 -2.758 4.049 1.00 93.06 176 VAL A N 1
ATOM 1390 C CA . VAL A 1 176 ? -3.825 -3.035 3.548 1.00 93.06 176 VAL A CA 1
ATOM 1391 C C . VAL A 1 176 ? -3.871 -3.756 2.207 1.00 93.06 176 VAL A C 1
ATOM 1393 O O . VAL A 1 176 ? -3.174 -3.351 1.275 1.00 93.06 176 VAL A O 1
ATOM 1396 N N . THR A 1 177 ? -4.730 -4.764 2.074 1.00 93.25 177 THR A N 1
ATOM 1397 C CA . THR A 1 177 ? -4.915 -5.504 0.818 1.00 93.25 177 THR A CA 1
ATOM 1398 C C . THR A 1 177 ? -5.371 -4.577 -0.310 1.00 93.25 177 THR A C 1
ATOM 1400 O O . THR A 1 177 ? -4.741 -4.531 -1.368 1.00 93.25 177 THR A O 1
ATOM 1403 N N . ARG A 1 178 ? -6.380 -3.735 -0.054 1.00 91.75 178 ARG A N 1
ATOM 1404 C CA . ARG A 1 178 ? -6.848 -2.713 -1.005 1.00 91.75 178 ARG A CA 1
ATOM 1405 C C . ARG A 1 178 ? -5.750 -1.716 -1.372 1.00 91.75 178 ARG A C 1
ATOM 1407 O O . ARG A 1 178 ? -5.609 -1.355 -2.538 1.00 91.75 178 ARG A O 1
ATOM 1414 N N . ALA A 1 179 ? -4.944 -1.277 -0.405 1.00 90.88 179 ALA A N 1
ATOM 1415 C CA . ALA A 1 179 ? -3.817 -0.389 -0.680 1.00 90.88 179 ALA A CA 1
ATOM 1416 C C . ALA A 1 179 ? -2.778 -1.048 -1.605 1.00 90.88 179 ALA A C 1
ATOM 1418 O O . ALA A 1 179 ? -2.293 -0.395 -2.530 1.00 90.88 179 ALA A O 1
ATOM 1419 N N . MET A 1 180 ? -2.475 -2.337 -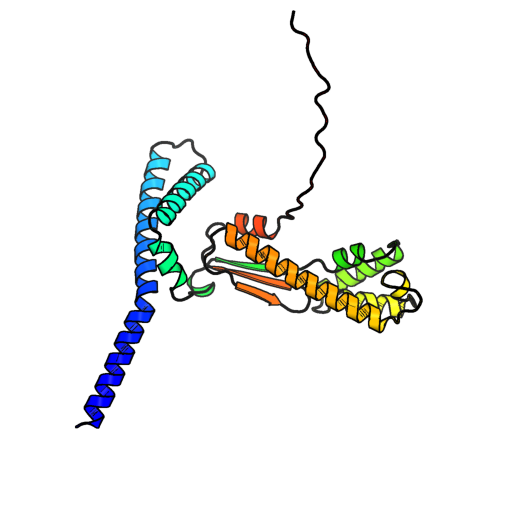1.414 1.00 92.31 180 MET A N 1
ATOM 1420 C CA . MET A 1 180 ? -1.573 -3.086 -2.299 1.00 92.31 180 MET A CA 1
ATOM 1421 C C . MET A 1 180 ? -2.104 -3.173 -3.735 1.00 92.31 180 MET A C 1
ATOM 1423 O O . MET A 1 180 ? -1.328 -3.006 -4.677 1.00 92.31 180 MET A O 1
ATOM 1427 N N . GLU A 1 181 ? -3.408 -3.392 -3.918 1.00 90.69 181 GLU A N 1
ATOM 1428 C CA . GLU A 1 181 ? -4.044 -3.404 -5.244 1.00 90.69 181 GLU A CA 1
ATOM 1429 C C . GLU A 1 181 ? -3.983 -2.033 -5.925 1.00 90.69 181 GLU A C 1
ATOM 1431 O O . GLU A 1 181 ? -3.626 -1.936 -7.099 1.00 90.69 181 GLU A O 1
ATOM 1436 N N . ILE A 1 182 ? -4.258 -0.956 -5.181 1.00 89.50 182 ILE A N 1
ATOM 1437 C CA . ILE A 1 182 ? -4.142 0.418 -5.689 1.00 89.50 182 ILE A CA 1
ATOM 1438 C C . ILE A 1 182 ? -2.705 0.706 -6.130 1.00 89.50 182 ILE A C 1
ATOM 1440 O O . ILE A 1 182 ? -2.494 1.254 -7.212 1.00 89.50 182 ILE A O 1
ATOM 1444 N N . ILE A 1 183 ? -1.718 0.334 -5.310 1.00 89.38 183 ILE A N 1
ATOM 1445 C CA . ILE A 1 183 ? -0.297 0.509 -5.631 1.00 89.38 183 ILE A CA 1
ATOM 1446 C C . ILE A 1 183 ? 0.058 -0.263 -6.905 1.00 89.38 183 ILE A C 1
ATOM 1448 O O . ILE A 1 183 ? 0.689 0.309 -7.792 1.00 89.38 183 ILE A O 1
ATOM 1452 N N . ARG A 1 184 ? -0.391 -1.518 -7.035 1.00 88.88 184 ARG A N 1
ATOM 1453 C CA . ARG A 1 184 ? -0.166 -2.336 -8.235 1.00 88.88 184 ARG A CA 1
ATOM 1454 C C . ARG A 1 184 ? -0.711 -1.654 -9.489 1.00 88.88 184 ARG A C 1
ATOM 1456 O O . ARG A 1 184 ? 0.055 -1.386 -10.406 1.00 88.88 184 ARG A O 1
ATOM 1463 N N . ASN A 1 185 ? -1.981 -1.254 -9.462 1.00 86.62 185 ASN A N 1
ATOM 1464 C CA . ASN A 1 185 ? -2.632 -0.596 -10.596 1.00 86.62 185 ASN A CA 1
ATOM 1465 C C . ASN A 1 185 ? -1.952 0.724 -10.999 1.00 86.62 185 ASN A C 1
ATOM 1467 O O . ASN A 1 185 ? -1.966 1.090 -12.171 1.00 86.62 185 ASN A O 1
ATOM 1471 N N . ARG A 1 186 ? -1.367 1.460 -10.044 1.00 84.12 186 ARG A N 1
ATOM 1472 C CA . ARG A 1 186 ? -0.596 2.680 -10.336 1.00 84.12 186 ARG A CA 1
ATOM 1473 C C . ARG A 1 186 ? 0.728 2.365 -11.011 1.00 84.12 186 ARG A C 1
ATOM 1475 O O . ARG A 1 186 ? 1.093 3.036 -11.967 1.00 84.12 186 ARG A O 1
ATOM 1482 N N . ILE A 1 187 ? 1.447 1.363 -10.516 1.00 83.56 187 ILE A N 1
ATOM 1483 C CA . ILE A 1 187 ? 2.746 0.991 -11.077 1.00 83.56 187 ILE A CA 1
ATOM 1484 C C . ILE A 1 187 ? 2.593 0.431 -12.494 1.00 83.56 187 ILE A C 1
ATOM 1486 O O . ILE A 1 187 ? 3.409 0.757 -13.355 1.00 83.56 187 ILE A O 1
ATOM 1490 N N . ASP A 1 188 ? 1.529 -0.334 -12.750 1.00 79.56 188 ASP A N 1
ATOM 1491 C CA . ASP A 1 188 ? 1.232 -0.876 -14.080 1.00 79.56 188 ASP A CA 1
ATOM 1492 C C . ASP A 1 188 ? 1.086 0.245 -15.131 1.00 79.56 188 ASP A C 1
ATOM 1494 O O . ASP A 1 188 ? 1.525 0.090 -16.268 1.00 79.56 188 ASP A O 1
ATOM 1498 N N . GLN A 1 189 ? 0.558 1.416 -14.744 1.00 70.75 189 GLN A N 1
ATOM 1499 C CA . GLN A 1 189 ? 0.450 2.592 -15.625 1.00 70.75 189 GLN A CA 1
ATOM 1500 C C . GLN A 1 189 ? 1.799 3.257 -15.927 1.00 70.75 189 GLN A C 1
ATOM 1502 O O . GLN A 1 189 ? 1.921 3.958 -16.926 1.00 70.75 189 GLN A O 1
ATOM 1507 N N . TYR A 1 190 ? 2.806 3.054 -15.076 1.00 72.81 190 TYR A N 1
ATOM 1508 C CA . TYR A 1 190 ? 4.136 3.649 -15.230 1.00 72.81 190 TYR A CA 1
ATOM 1509 C C . TYR A 1 190 ? 5.073 2.791 -16.100 1.00 72.81 190 TYR A C 1
ATOM 1511 O O . TYR A 1 190 ? 6.211 3.172 -16.356 1.00 72.81 190 TYR A O 1
ATOM 1519 N N . GLY A 1 191 ? 4.626 1.609 -16.542 1.00 68.81 191 GLY A N 1
ATOM 1520 C CA . GLY A 1 191 ? 5.403 0.749 -17.439 1.00 68.81 191 GLY A CA 1
ATOM 1521 C C . GLY A 1 191 ? 6.574 0.021 -16.769 1.00 68.81 191 GLY A C 1
ATOM 1522 O O . GLY A 1 191 ? 7.454 -0.503 -17.459 1.00 68.81 191 GLY A O 1
ATOM 1523 N N . VAL A 1 192 ? 6.601 -0.057 -15.430 1.00 74.44 192 VAL A N 1
ATOM 1524 C CA . VAL A 1 192 ? 7.586 -0.887 -14.719 1.00 74.44 192 VAL A CA 1
ATOM 1525 C C . VAL A 1 192 ? 7.239 -2.346 -14.967 1.00 74.44 192 VAL A C 1
ATOM 1527 O O . VAL A 1 192 ? 6.185 -2.825 -14.566 1.00 74.44 192 VAL A O 1
ATOM 1530 N N . SER A 1 193 ? 8.138 -3.072 -15.625 1.00 68.00 193 SER A N 1
ATOM 1531 C CA . SER A 1 193 ? 7.825 -4.421 -16.105 1.00 68.00 193 SER A CA 1
ATOM 1532 C C . SER A 1 193 ? 7.697 -5.459 -14.980 1.00 68.00 193 SER A C 1
ATOM 1534 O O . SER A 1 193 ? 7.101 -6.513 -15.190 1.00 68.00 193 SER A O 1
ATOM 1536 N N . GLU A 1 194 ? 8.286 -5.211 -13.802 1.00 77.19 194 GLU A N 1
ATOM 1537 C CA . GLU A 1 194 ? 8.429 -6.230 -12.750 1.00 77.19 194 GLU A CA 1
ATOM 1538 C C . GLU A 1 194 ? 8.411 -5.660 -11.311 1.00 77.19 194 GLU A C 1
ATOM 1540 O O . GLU A 1 194 ? 9.395 -5.808 -10.580 1.00 77.19 194 GLU A O 1
ATOM 1545 N N . PRO A 1 195 ? 7.322 -5.018 -10.852 1.00 87.94 195 PRO A N 1
ATOM 1546 C CA . PRO A 1 195 ? 7.251 -4.546 -9.474 1.00 87.94 195 PRO A CA 1
ATOM 1547 C C . PRO A 1 195 ? 7.085 -5.687 -8.463 1.00 87.94 195 PRO A C 1
ATOM 1549 O O . PRO A 1 195 ? 6.333 -6.642 -8.679 1.00 87.94 195 PRO A O 1
ATOM 1552 N N . SER A 1 196 ? 7.747 -5.556 -7.316 1.00 89.44 196 SER A N 1
ATOM 1553 C CA . SER A 1 196 ? 7.573 -6.421 -6.143 1.00 89.44 196 SER A CA 1
ATOM 1554 C C . SER A 1 196 ? 6.845 -5.625 -5.063 1.00 89.44 196 SER A C 1
ATOM 1556 O O . SER A 1 196 ? 7.320 -4.580 -4.628 1.00 89.44 196 SER A O 1
ATOM 1558 N N . ILE A 1 197 ? 5.661 -6.091 -4.661 1.00 91.88 197 ILE A N 1
ATOM 1559 C CA . ILE A 1 197 ? 4.820 -5.443 -3.646 1.00 91.88 197 ILE A CA 1
ATOM 1560 C C . ILE A 1 197 ? 4.536 -6.479 -2.569 1.00 91.88 197 ILE A C 1
ATOM 1562 O O . ILE A 1 197 ? 3.873 -7.485 -2.833 1.00 91.88 197 ILE A O 1
ATOM 1566 N N . GLN A 1 198 ? 5.043 -6.244 -1.364 1.00 92.44 198 GLN A N 1
ATOM 1567 C CA . GLN A 1 198 ? 4.962 -7.196 -0.260 1.00 92.44 198 GLN A CA 1
ATOM 1568 C C . GLN A 1 198 ? 4.494 -6.500 1.013 1.00 92.44 198 GLN A C 1
ATOM 1570 O O . GLN A 1 198 ? 4.956 -5.411 1.347 1.00 92.44 198 GLN A O 1
ATOM 1575 N N . ARG A 1 199 ? 3.595 -7.144 1.759 1.00 92.25 199 ARG A N 1
ATOM 1576 C CA . ARG A 1 199 ? 3.207 -6.688 3.098 1.00 92.25 199 ARG A CA 1
ATOM 1577 C C . ARG A 1 199 ? 4.364 -6.927 4.070 1.00 92.25 199 ARG A C 1
ATOM 1579 O O . ARG A 1 199 ? 4.961 -8.000 4.083 1.00 92.25 199 ARG A O 1
ATOM 1586 N N . GLN A 1 200 ? 4.647 -5.938 4.909 1.00 90.38 200 GLN A N 1
ATOM 1587 C CA . GLN A 1 200 ? 5.602 -6.024 6.006 1.00 90.38 200 GLN A CA 1
ATOM 1588 C C . GLN A 1 200 ? 4.885 -5.714 7.325 1.00 90.38 200 GLN A C 1
ATOM 1590 O O . GLN A 1 200 ? 4.472 -4.583 7.584 1.00 90.38 200 GLN A O 1
ATOM 1595 N N . GLY A 1 201 ? 4.756 -6.724 8.184 1.00 86.44 201 GLY A N 1
ATOM 1596 C CA . GLY A 1 201 ? 4.042 -6.586 9.454 1.00 86.44 201 GLY A CA 1
ATOM 1597 C C . GLY A 1 201 ? 2.551 -6.287 9.262 1.00 86.44 201 GLY A C 1
ATOM 1598 O O . GLY A 1 201 ? 1.936 -6.737 8.297 1.00 86.44 201 GLY A O 1
ATOM 1599 N N . SER A 1 202 ? 1.966 -5.524 10.188 1.00 85.12 202 SER A N 1
ATOM 1600 C CA . SER A 1 202 ? 0.518 -5.285 10.219 1.00 85.12 202 SER A CA 1
ATOM 1601 C C . SER A 1 202 ? 0.039 -4.268 9.179 1.00 85.12 202 SER A C 1
ATOM 1603 O O . SER A 1 202 ? -1.022 -4.480 8.599 1.00 85.12 202 SER A O 1
ATOM 1605 N N . ARG A 1 203 ? 0.817 -3.208 8.902 1.00 88.56 203 ARG A N 1
ATOM 1606 C CA . ARG A 1 203 ? 0.368 -2.041 8.108 1.00 88.56 203 ARG A CA 1
ATOM 1607 C C . ARG A 1 203 ? 1.356 -1.482 7.081 1.00 88.56 203 ARG A C 1
ATOM 1609 O O . ARG A 1 203 ? 1.015 -0.523 6.389 1.00 88.56 203 ARG A O 1
ATOM 1616 N N . ARG A 1 204 ? 2.581 -2.010 6.996 1.00 91.50 204 ARG A N 1
ATOM 1617 C CA . ARG A 1 204 ? 3.583 -1.514 6.040 1.00 91.50 204 ARG A CA 1
ATOM 1618 C C . ARG A 1 204 ? 3.564 -2.342 4.763 1.00 91.50 204 ARG A C 1
ATOM 1620 O O . ARG A 1 204 ? 3.251 -3.531 4.778 1.00 91.50 204 ARG A O 1
ATOM 1627 N N . ILE A 1 205 ? 3.908 -1.703 3.657 1.00 92.88 205 ILE A N 1
ATOM 1628 C CA . ILE A 1 205 ? 3.999 -2.299 2.329 1.00 92.88 205 ILE A CA 1
ATOM 1629 C C . ILE A 1 205 ? 5.371 -1.929 1.770 1.00 92.88 205 ILE A C 1
ATOM 1631 O O . ILE A 1 205 ? 5.690 -0.753 1.607 1.00 92.88 205 ILE A O 1
ATOM 1635 N N . ILE A 1 206 ? 6.189 -2.937 1.490 1.00 93.31 206 ILE A N 1
ATOM 1636 C CA . ILE A 1 206 ? 7.445 -2.783 0.764 1.00 93.31 206 ILE A CA 1
ATOM 1637 C C . ILE A 1 206 ? 7.120 -2.824 -0.723 1.00 93.31 206 ILE A C 1
ATOM 1639 O O . ILE A 1 206 ? 6.484 -3.764 -1.202 1.00 93.31 206 ILE A O 1
ATOM 1643 N N . VAL A 1 207 ? 7.581 -1.808 -1.441 1.00 91.94 207 VAL A N 1
ATOM 1644 C CA . VAL A 1 207 ? 7.482 -1.702 -2.891 1.00 91.94 207 VAL A CA 1
ATOM 1645 C C . VAL A 1 207 ? 8.891 -1.608 -3.454 1.00 91.94 207 VAL A C 1
ATOM 1647 O O . VAL A 1 207 ? 9.659 -0.723 -3.079 1.00 91.94 207 VAL A O 1
ATOM 1650 N N . GLU A 1 208 ? 9.231 -2.512 -4.360 1.00 90.00 208 GLU A N 1
ATOM 1651 C CA . GLU A 1 208 ? 10.495 -2.498 -5.089 1.00 90.00 208 GLU A CA 1
ATOM 1652 C C . GLU A 1 208 ? 10.184 -2.360 -6.573 1.00 90.00 208 GLU A C 1
ATOM 1654 O O . GLU A 1 208 ? 9.394 -3.130 -7.128 1.00 90.00 208 GLU A O 1
ATOM 1659 N N . LEU A 1 209 ? 10.796 -1.359 -7.201 1.00 88.62 209 LEU A N 1
ATOM 1660 C CA . LEU A 1 209 ? 10.598 -1.012 -8.602 1.00 88.62 209 LEU A CA 1
ATOM 1661 C C . LEU A 1 209 ? 11.944 -1.087 -9.338 1.00 88.62 209 LEU A C 1
ATOM 1663 O O . LEU A 1 209 ? 12.674 -0.089 -9.394 1.00 88.62 209 LEU A O 1
ATOM 1667 N N . PRO A 1 210 ? 12.306 -2.266 -9.876 1.00 85.69 210 PRO A N 1
ATOM 1668 C CA . PRO A 1 210 ? 13.537 -2.442 -10.635 1.00 85.69 210 PRO A CA 1
ATOM 1669 C C . PRO A 1 210 ? 13.501 -1.658 -11.950 1.00 85.69 210 PRO A C 1
ATOM 1671 O O . PRO A 1 210 ? 12.504 -1.681 -12.674 1.00 85.69 210 PRO A O 1
ATOM 1674 N N . GLY A 1 211 ? 14.604 -0.992 -12.288 1.00 78.62 211 GLY A N 1
ATOM 1675 C CA . GLY A 1 211 ? 14.757 -0.265 -13.551 1.00 78.62 211 GLY A CA 1
ATOM 1676 C C . GLY A 1 211 ? 13.947 1.028 -13.667 1.00 78.62 211 GLY A C 1
ATOM 1677 O O . GLY A 1 211 ? 13.771 1.524 -14.777 1.00 78.62 211 GLY A O 1
ATOM 1678 N N . VAL A 1 212 ? 13.454 1.588 -12.558 1.00 80.12 212 VAL A N 1
ATOM 1679 C CA . VAL A 1 212 ? 12.860 2.933 -12.564 1.00 80.12 212 VAL A CA 1
ATOM 1680 C C . VAL A 1 212 ? 13.955 3.971 -12.791 1.00 80.12 212 VAL A C 1
ATOM 1682 O O . VAL A 1 212 ? 14.851 4.116 -11.967 1.00 80.12 212 VAL A O 1
ATOM 1685 N N . ALA A 1 213 ? 13.864 4.712 -13.898 1.00 69.50 213 ALA A N 1
ATOM 1686 C CA . ALA A 1 213 ? 14.816 5.774 -14.230 1.00 69.50 213 ALA A CA 1
ATOM 1687 C C . ALA A 1 213 ? 14.556 7.089 -13.466 1.00 69.50 213 ALA A C 1
ATOM 1689 O O . ALA A 1 213 ? 15.488 7.845 -13.203 1.00 69.50 213 ALA A O 1
ATOM 1690 N N . ARG A 1 214 ? 13.293 7.372 -13.112 1.00 77.00 214 ARG A N 1
ATOM 1691 C CA . ARG A 1 214 ? 12.858 8.618 -12.452 1.00 77.00 214 ARG A CA 1
ATOM 1692 C C . ARG A 1 214 ? 12.188 8.308 -11.114 1.00 77.00 214 ARG A C 1
ATOM 1694 O O . ARG A 1 214 ? 10.978 8.101 -11.043 1.00 77.00 214 ARG A O 1
ATOM 1701 N N . GLU A 1 215 ? 12.991 8.252 -10.056 1.00 81.75 215 GLU A N 1
ATOM 1702 C CA . GLU A 1 215 ? 12.536 7.882 -8.707 1.00 81.75 215 GLU A CA 1
ATOM 1703 C C . GLU A 1 215 ? 11.529 8.881 -8.126 1.00 81.75 215 GLU A C 1
ATOM 1705 O O . GLU A 1 215 ? 10.526 8.475 -7.545 1.00 81.75 215 GLU A O 1
ATOM 1710 N N . GLU A 1 216 ? 11.749 10.185 -8.322 1.00 81.38 216 GLU A N 1
ATOM 1711 C CA . GLU A 1 216 ? 10.870 11.225 -7.770 1.00 81.38 216 GLU A CA 1
ATOM 1712 C C . GLU A 1 216 ? 9.463 11.195 -8.382 1.00 81.38 216 GLU A C 1
ATOM 1714 O O . GLU A 1 216 ? 8.478 11.357 -7.664 1.00 81.38 216 GLU A O 1
ATOM 1719 N N . GLU A 1 217 ? 9.339 10.920 -9.682 1.00 78.94 217 GLU A N 1
ATOM 1720 C CA . GLU A 1 217 ? 8.032 10.775 -10.337 1.00 78.94 217 GLU A CA 1
ATOM 1721 C C . GLU A 1 217 ? 7.301 9.517 -9.851 1.00 78.94 217 GLU A C 1
ATOM 1723 O O . GLU A 1 217 ? 6.126 9.577 -9.480 1.00 78.94 217 GLU A O 1
ATOM 1728 N N . ALA A 1 218 ? 8.014 8.390 -9.756 1.00 80.44 218 ALA A N 1
ATOM 1729 C CA . ALA A 1 218 ? 7.461 7.154 -9.211 1.00 80.44 218 ALA A CA 1
ATOM 1730 C C . ALA A 1 218 ? 7.019 7.333 -7.747 1.00 80.44 218 ALA A C 1
ATOM 1732 O O . ALA A 1 218 ? 5.945 6.880 -7.348 1.00 80.44 218 ALA A O 1
ATOM 1733 N N . LYS A 1 219 ? 7.802 8.053 -6.940 1.00 83.38 219 LYS A N 1
ATOM 1734 C CA . LYS A 1 219 ? 7.456 8.395 -5.559 1.00 83.38 219 LYS A CA 1
ATOM 1735 C C . LYS A 1 219 ? 6.219 9.287 -5.484 1.00 83.38 219 LYS A C 1
ATOM 1737 O O . LYS A 1 219 ? 5.341 9.005 -4.672 1.00 83.38 219 LYS A O 1
ATOM 1742 N N . GLN A 1 220 ? 6.106 10.313 -6.329 1.00 82.81 220 GLN A N 1
ATOM 1743 C CA . GLN A 1 220 ? 4.912 11.166 -6.393 1.00 82.81 220 GLN A CA 1
ATOM 1744 C C . GLN A 1 220 ? 3.659 10.368 -6.767 1.00 82.81 220 GLN A C 1
ATOM 1746 O O . GLN A 1 220 ? 2.610 10.559 -6.154 1.00 82.81 220 GLN A O 1
ATOM 1751 N N . LEU A 1 221 ? 3.765 9.427 -7.706 1.00 81.25 221 LEU A N 1
ATOM 1752 C CA . LEU A 1 221 ? 2.663 8.542 -8.090 1.00 81.25 221 LEU A CA 1
ATOM 1753 C C . LEU A 1 221 ? 2.220 7.632 -6.931 1.00 81.25 221 LEU A C 1
ATOM 1755 O O . LEU A 1 221 ? 1.025 7.447 -6.679 1.00 81.25 221 LEU A O 1
ATOM 1759 N N . LEU A 1 222 ? 3.185 7.073 -6.198 1.00 83.06 222 LEU A N 1
ATOM 1760 C CA . LEU A 1 222 ? 2.920 6.225 -5.035 1.00 83.06 222 LEU A CA 1
ATOM 1761 C C . LEU A 1 222 ? 2.336 7.018 -3.856 1.00 83.06 222 LEU A C 1
ATOM 1763 O O . LEU A 1 222 ? 1.456 6.512 -3.164 1.00 83.06 222 LEU A O 1
ATOM 1767 N N . GLN A 1 223 ? 2.778 8.261 -3.648 1.00 80.69 223 GLN A N 1
ATOM 1768 C CA . GLN A 1 223 ? 2.287 9.144 -2.582 1.00 80.69 223 GLN A CA 1
ATOM 1769 C C . GLN A 1 223 ? 0.958 9.827 -2.918 1.00 80.69 223 GLN A C 1
ATOM 1771 O O . GLN A 1 223 ? 0.202 10.170 -2.011 1.00 80.69 223 GLN A O 1
ATOM 1776 N N . GLY A 1 224 ? 0.667 10.044 -4.201 1.00 70.56 224 GLY A N 1
ATOM 1777 C CA . GLY A 1 224 ? -0.490 10.812 -4.639 1.00 70.56 224 GLY A CA 1
ATOM 1778 C C . GLY A 1 224 ? -1.801 10.210 -4.140 1.00 70.56 224 GLY A C 1
ATOM 1779 O O . GLY A 1 224 ? -2.107 9.041 -4.376 1.00 70.56 224 GLY A O 1
ATOM 1780 N N . THR A 1 225 ? -2.623 10.994 -3.455 1.00 65.25 225 THR A N 1
ATOM 1781 C CA . THR A 1 225 ? -3.988 10.588 -3.114 1.00 65.25 225 THR A CA 1
ATOM 1782 C C . THR A 1 225 ? -4.860 10.830 -4.344 1.00 65.25 225 THR A C 1
ATOM 1784 O O . THR A 1 225 ? -5.249 11.961 -4.613 1.00 65.25 225 THR A O 1
ATOM 1787 N N . ALA A 1 226 ? -5.148 9.790 -5.129 1.00 56.88 226 ALA A N 1
ATOM 1788 C CA . ALA A 1 226 ? -6.063 9.888 -6.267 1.00 56.88 226 ALA A CA 1
ATOM 1789 C C . ALA A 1 226 ? -7.517 9.977 -5.764 1.00 56.88 226 ALA A C 1
ATOM 1791 O O . ALA A 1 226 ? -8.260 8.998 -5.792 1.00 56.88 226 ALA A O 1
ATOM 1792 N N . LEU A 1 227 ? -7.898 11.135 -5.221 1.00 62.66 227 LEU A N 1
ATOM 1793 C CA . LEU A 1 227 ? -9.273 11.427 -4.832 1.00 62.66 227 LEU A CA 1
ATOM 1794 C C . LEU A 1 227 ? -10.036 11.909 -6.072 1.00 62.66 227 LEU A C 1
ATOM 1796 O O . LEU A 1 227 ? -9.878 13.050 -6.499 1.00 62.66 227 LEU A O 1
ATOM 1800 N N . LEU A 1 228 ? -10.842 11.023 -6.661 1.00 72.00 228 LEU A N 1
ATOM 1801 C CA . LEU A 1 228 ? -11.760 11.371 -7.743 1.00 72.00 228 LEU A CA 1
ATOM 1802 C C . LEU A 1 228 ? -13.090 11.843 -7.145 1.00 72.00 228 LEU A C 1
ATOM 1804 O O . LEU A 1 228 ? -13.829 11.046 -6.570 1.00 72.00 228 LEU A O 1
ATOM 1808 N N . GLU A 1 229 ? -13.402 13.129 -7.303 1.00 74.62 229 GLU A N 1
ATOM 1809 C CA . GLU A 1 229 ? -14.694 13.701 -6.919 1.00 74.62 229 GLU A CA 1
ATOM 1810 C C . GLU A 1 229 ? -15.481 14.111 -8.161 1.00 74.62 229 GLU A C 1
ATOM 1812 O O . GLU A 1 229 ? -15.003 14.877 -8.999 1.00 74.62 229 GLU A O 1
ATOM 1817 N N . PHE A 1 230 ? -16.723 13.644 -8.258 1.00 84.25 230 PHE A N 1
ATOM 1818 C CA . PHE A 1 230 ? -17.675 14.163 -9.231 1.00 84.25 230 PHE A CA 1
ATOM 1819 C C . PHE A 1 230 ? -18.361 15.388 -8.627 1.00 84.25 230 PHE A C 1
ATOM 1821 O O . PHE A 1 230 ? -18.977 15.302 -7.565 1.00 84.25 230 PHE A O 1
ATOM 1828 N N . ARG A 1 231 ? -18.256 16.537 -9.297 1.00 83.00 231 ARG A N 1
ATOM 1829 C CA . ARG A 1 231 ? -18.936 17.776 -8.897 1.00 83.00 231 ARG A CA 1
ATOM 1830 C C . ARG A 1 231 ? -19.915 18.180 -9.989 1.00 83.00 231 ARG A C 1
ATOM 1832 O O . ARG A 1 231 ? -19.605 18.070 -11.171 1.00 83.00 231 ARG A O 1
ATOM 1839 N N . ILE A 1 232 ? -21.091 18.650 -9.585 1.00 86.62 232 ILE A N 1
ATOM 1840 C CA . ILE A 1 232 ? -22.070 19.214 -10.516 1.00 86.62 232 ILE A CA 1
ATOM 1841 C C . ILE A 1 232 ? -21.496 20.530 -11.054 1.00 86.62 232 ILE A C 1
ATOM 1843 O O . ILE A 1 232 ? -21.068 21.387 -10.278 1.00 86.62 232 ILE A O 1
ATOM 1847 N N . VAL A 1 233 ? -21.456 20.669 -12.378 1.00 85.50 233 VAL A N 1
ATOM 1848 C CA . VAL A 1 233 ? -21.030 21.900 -13.052 1.00 85.50 233 VAL A CA 1
ATOM 1849 C C . VAL A 1 233 ? -22.166 22.916 -12.949 1.00 85.50 233 VAL A C 1
ATOM 1851 O O . VAL A 1 233 ? -23.328 22.566 -13.128 1.00 85.50 233 VAL A O 1
ATOM 1854 N N . ARG A 1 234 ? -21.842 24.168 -12.616 1.00 81.88 234 ARG A N 1
ATOM 1855 C CA . ARG A 1 234 ? -22.829 25.251 -12.575 1.00 81.88 234 ARG A CA 1
ATOM 1856 C C . ARG A 1 234 ? -23.217 25.628 -14.008 1.00 81.88 234 ARG A C 1
ATOM 1858 O O . ARG A 1 234 ? -22.326 25.786 -14.840 1.00 81.88 234 ARG A O 1
ATOM 1865 N N . ASP A 1 235 ? -24.510 25.786 -14.275 1.00 78.88 235 ASP A N 1
ATOM 1866 C CA . ASP A 1 235 ? -24.988 26.282 -15.568 1.00 78.88 235 ASP A CA 1
ATOM 1867 C C . ASP A 1 235 ? -24.459 27.702 -15.839 1.00 78.88 235 ASP A C 1
ATOM 1869 O O . ASP A 1 235 ? -24.228 28.493 -14.919 1.00 78.88 235 ASP A O 1
ATOM 1873 N N . ALA A 1 236 ? -24.204 28.017 -17.110 1.00 75.00 236 ALA A N 1
ATOM 1874 C CA . ALA A 1 236 ? -23.647 29.304 -17.511 1.00 75.00 236 ALA A CA 1
ATOM 1875 C C . ALA A 1 236 ? -24.706 30.421 -17.408 1.00 75.00 236 ALA A C 1
ATOM 1877 O O . ALA A 1 236 ? -25.558 30.553 -18.280 1.00 75.00 236 ALA A O 1
ATOM 1878 N N . ASP A 1 237 ? -24.610 31.263 -16.375 1.00 70.81 237 ASP A N 1
ATOM 1879 C CA . ASP A 1 237 ? -25.545 32.372 -16.093 1.00 70.81 237 ASP A CA 1
ATOM 1880 C C . ASP A 1 237 ? -25.390 33.614 -17.014 1.00 70.81 237 ASP A C 1
ATOM 1882 O O . ASP A 1 237 ? -25.977 34.662 -16.745 1.00 70.81 237 ASP A O 1
ATOM 1886 N N . TYR A 1 238 ? -24.622 33.550 -18.112 1.00 64.31 238 TYR A N 1
ATOM 1887 C CA . TYR A 1 238 ? -24.368 34.722 -18.967 1.00 64.31 238 TYR A CA 1
ATOM 1888 C C . TYR A 1 238 ? -24.621 34.450 -20.453 1.00 64.31 238 TYR A C 1
ATOM 1890 O O . TYR A 1 238 ? -23.714 34.123 -21.216 1.00 64.31 238 TYR A O 1
ATOM 1898 N N . THR A 1 239 ? -25.858 34.671 -20.889 1.00 63.62 239 THR A N 1
ATOM 1899 C CA . THR A 1 239 ? -26.175 34.954 -22.295 1.00 63.62 239 THR A CA 1
ATOM 1900 C C . THR A 1 239 ? -26.014 36.448 -22.560 1.00 63.62 239 THR A C 1
ATOM 1902 O O . THR A 1 239 ? -26.807 37.252 -22.072 1.00 63.62 239 THR A O 1
ATOM 1905 N N . PHE A 1 240 ? -25.021 36.831 -23.362 1.00 65.31 240 PHE A N 1
ATOM 1906 C CA . PHE A 1 240 ? -25.002 38.155 -23.985 1.00 65.31 240 PHE A CA 1
ATOM 1907 C C . PHE A 1 240 ? -25.874 38.107 -25.240 1.00 65.31 240 PHE A C 1
ATOM 1909 O O . PHE A 1 240 ? -25.581 37.363 -26.175 1.00 65.31 240 PHE A O 1
ATOM 1916 N N . ALA A 1 241 ? -26.956 38.886 -25.259 1.00 62.53 241 ALA A N 1
ATOM 1917 C CA . ALA A 1 241 ? -27.706 39.124 -26.483 1.00 62.53 241 ALA A CA 1
ATOM 1918 C C . ALA A 1 241 ? -26.849 39.989 -27.414 1.00 62.53 241 ALA A C 1
ATOM 1920 O O . ALA A 1 241 ? -26.483 41.109 -27.059 1.00 62.53 241 ALA A O 1
ATOM 1921 N N . ILE A 1 242 ? -26.518 39.460 -28.589 1.00 66.75 242 ILE A N 1
ATOM 1922 C CA . ILE A 1 242 ? -25.946 40.244 -29.682 1.00 66.75 242 ILE A CA 1
ATOM 1923 C C . ILE A 1 242 ? -27.124 40.711 -30.541 1.00 66.75 242 ILE A C 1
ATOM 1925 O O . ILE A 1 242 ? -27.918 39.881 -30.988 1.00 66.75 242 ILE A O 1
ATOM 1929 N N . MET A 1 243 ? -27.242 42.029 -30.719 1.00 58.41 243 MET A N 1
ATOM 1930 C CA . MET A 1 243 ? -28.015 42.648 -31.800 1.00 58.41 243 MET A CA 1
ATOM 1931 C C . MET A 1 243 ? -27.068 42.963 -32.953 1.00 58.41 243 MET A C 1
ATOM 1933 O O . MET A 1 243 ? -25.948 43.439 -32.656 1.00 58.41 243 MET A O 1
#

pLDDT: mean 85.31, std 8.41, range [56.88, 96.0]

Sequence (243 aa):
MKEFRFRLILIVGAIALAIYLLYPTYADYQYGKEIDQTLKTKKKEITSSQPELTNTQVEKMLEVIEDSLLTANPDIGKKREKRIKLGLDLQGGMRVVLEVNTGKLMEKLAKNPDEVFKSLLAEAEKEAALSNEAVVDIIALKFQEKGIRLSRYFGTIRQDDDEILAGLKDDAEDAVTRAMEIIRNRIDQYGVSEPSIQRQGSRRIIVELPGVAREEEAKQLLQGTALLEFRIVRDADYTFAIM

Foldseek 3Di:
DVVVVVVVVVVVVVVVVVCVLQVLQVVLVVLVVVLVVVLVVVLVVCCVVCVPDDPVVSVVVSVVVSVVSCVVDVSNLVSLLSHDDCFCVRQNDDKDKDFQPLLVVLVVQWDPQDPVNVVLLVVLVVVVVVDLDDSLVSSLVVCVVVVHAPCNTFNHPPDHSVVRSVVSLVSQQVSQVVLQVQLVVLVVVVVQSDWDWDDDGRTMIMIGGGNDPDRVVNVCSSPDDPDDDDDDDDPDPDDDDDD

Secondary structure (DSSP, 8-state):
-HHHHHHHHHHHHHHHHHHHHHHHHHHHHHHHHHHHHHHHHHHHHHHHH-TTS-HHHHHHHHHHHHHHHHHH-HHHHHHHHHS---HHHHH-EEEEEEE--HHHHHHHHSSS--HHHHHHHHHHHHHHHHSSS-HHHHHHHHHHHTT--GGGTSS-TTS-HHHHHHHHHHHHHHHHHHHHHHHHHHHHHTT-S--EEEEETTTEEEEEEET-S-HHHHHHHHH--------PPPP----PPP-